Protein AF-0000000077854112 (afdb_homodimer)

Nearest PDB structures (foldseek):
  5zi6-assembly3_F  TM=9.148E-01  e=4.956E-05  Homo sapiens
  6m2d-assembly3_C  TM=8.433E-01  e=1.557E-05  Homo sapiens
  6m2d-assembly6_F  TM=8.521E-01  e=3.210E-05  Homo sapiens
  6m2d-assembly4_D  TM=8.883E-01  e=7.116E-05  Homo sapiens
  2k4d-assembly1_A  TM=5.981E-01  e=4.345E-04  Homo sapiens

Solvent-accessible surface area (backbone atoms only — not comparable to full-atom values): 11245 Å² total; per-residue (Å²): 135,79,74,79,66,79,72,75,71,62,78,44,44,76,72,68,58,48,84,42,77,66,78,61,74,76,60,80,74,60,86,59,68,86,81,56,59,62,54,50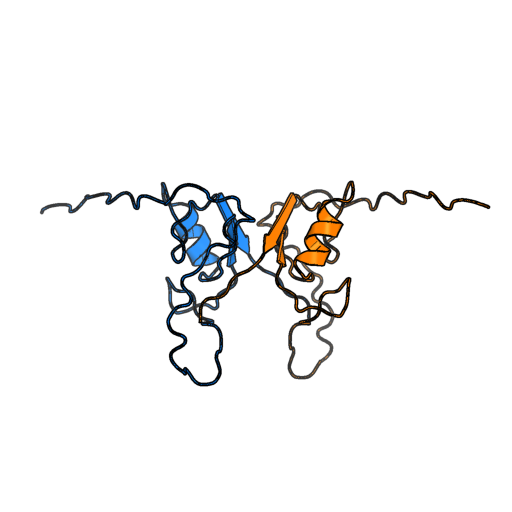,8,76,82,78,67,72,45,56,48,39,23,33,36,28,45,64,13,44,38,49,28,20,49,70,60,42,56,57,45,67,71,40,86,64,34,44,41,93,82,79,27,32,50,57,76,45,75,33,54,58,44,74,49,110,136,81,74,79,68,77,73,75,70,61,79,43,45,75,72,67,57,49,83,41,76,65,77,60,74,76,62,78,74,60,85,58,66,87,79,57,59,64,54,48,8,76,82,77,68,73,45,55,48,38,23,34,34,29,44,63,11,45,39,49,29,19,49,71,60,42,54,56,46,65,72,41,86,66,35,44,41,92,82,80,27,31,50,57,77,45,74,35,53,58,44,75,49,109

Structure (mmCIF, N/CA/C/O backbone):
data_AF-0000000077854112-model_v1
#
loop_
_entity.id
_entity.type
_entity.pdbx_description
1 polymer 'RING-type domain-containing protein'
#
loop_
_atom_site.group_PDB
_atom_site.id
_atom_site.type_symbol
_atom_site.label_atom_id
_atom_site.label_alt_id
_atom_site.label_comp_id
_atom_site.label_asym_id
_atom_site.label_entity_id
_atom_site.label_seq_id
_atom_site.pdbx_PDB_ins_code
_atom_site.Cartn_x
_atom_site.Cartn_y
_atom_site.Cartn_z
_atom_site.occupancy
_atom_site.B_iso_or_equiv
_atom_site.auth_seq_id
_atom_site.auth_comp_id
_atom_site.auth_asym_id
_atom_site.auth_atom_id
_atom_site.pdbx_PDB_model_num
ATOM 1 N N . MET A 1 1 ? 9.914 -39.781 -17.5 1 35.38 1 MET A N 1
ATOM 2 C CA . MET A 1 1 ? 9.703 -38.938 -16.344 1 35.38 1 MET A CA 1
ATOM 3 C C . MET A 1 1 ? 10.203 -37.5 -16.641 1 35.38 1 MET A C 1
ATOM 5 O O . MET A 1 1 ? 11.406 -37.25 -16.578 1 35.38 1 MET A O 1
ATOM 9 N N . THR A 1 2 ? 9.773 -36.875 -17.703 1 31.06 2 THR A N 1
ATOM 10 C CA . THR A 1 2 ? 10.094 -35.562 -18.234 1 31.06 2 THR A CA 1
ATOM 11 C C . THR A 1 2 ? 9.789 -34.469 -17.219 1 31.06 2 THR A C 1
ATOM 13 O O . THR A 1 2 ? 8.633 -34.281 -16.844 1 31.06 2 THR A O 1
ATOM 16 N N . THR A 1 3 ? 10.641 -34.219 -16.25 1 32.69 3 THR A N 1
ATOM 17 C CA . THR A 1 3 ? 10.562 -33.062 -15.367 1 32.69 3 THR A CA 1
ATOM 18 C C . THR A 1 3 ? 10.344 -31.766 -16.156 1 32.69 3 THR A C 1
ATOM 20 O O . THR A 1 3 ? 11.094 -31.484 -17.094 1 32.69 3 THR A O 1
ATOM 23 N N . TYR A 1 4 ? 9.195 -31.438 -16.5 1 38.06 4 TYR A N 1
ATOM 24 C CA . TYR A 1 4 ? 8.828 -30.094 -16.938 1 38.06 4 TYR A CA 1
ATOM 25 C C . TYR A 1 4 ? 9.531 -29.031 -16.094 1 38.06 4 TYR A C 1
ATOM 27 O O . TYR A 1 4 ? 9.07 -28.719 -14.984 1 38.06 4 TYR A O 1
ATOM 35 N N . LYS A 1 5 ? 10.797 -29.203 -15.828 1 40.91 5 LYS A N 1
ATOM 36 C CA . LYS A 1 5 ? 11.391 -28.094 -15.07 1 40.91 5 LYS A CA 1
ATOM 37 C C . LYS A 1 5 ? 11.227 -26.766 -15.812 1 40.91 5 LYS A C 1
ATOM 39 O O . LYS A 1 5 ? 11.969 -25.812 -15.562 1 40.91 5 LYS A O 1
ATOM 44 N N . LYS A 1 6 ? 10.508 -26.641 -17.016 1 39.53 6 LYS A N 1
ATOM 45 C CA . LYS A 1 6 ? 10.641 -25.359 -17.719 1 39.53 6 LYS A CA 1
ATOM 46 C C . LYS A 1 6 ? 10.312 -24.188 -16.797 1 39.53 6 LYS A C 1
ATOM 48 O O . LYS A 1 6 ? 9.195 -24.094 -16.266 1 39.53 6 LYS A O 1
ATOM 53 N N . SER A 1 7 ? 11.258 -23.594 -16.062 1 43.34 7 SER A N 1
ATOM 54 C CA . SER A 1 7 ? 11.234 -22.297 -15.406 1 43.34 7 SER A CA 1
ATOM 55 C C . SER A 1 7 ? 10.641 -21.234 -16.312 1 43.34 7 SER A C 1
ATOM 57 O O . SER A 1 7 ? 11.32 -20.734 -17.219 1 43.34 7 SER A O 1
ATOM 59 N N . ASP A 1 8 ? 9.602 -21.297 -17.031 1 45.09 8 ASP A N 1
ATOM 60 C CA . ASP A 1 8 ? 9.055 -20.141 -17.719 1 45.09 8 ASP A CA 1
ATOM 61 C C . ASP A 1 8 ? 9.219 -18.875 -16.859 1 45.09 8 ASP A C 1
ATOM 63 O O . ASP A 1 8 ? 8.633 -18.781 -15.781 1 45.09 8 ASP A O 1
ATOM 67 N N . SER A 1 9 ? 10.391 -18.312 -16.734 1 53.31 9 SER A N 1
ATOM 68 C CA . SER A 1 9 ? 10.703 -17.016 -16.156 1 53.31 9 SER A CA 1
ATOM 69 C C . SER A 1 9 ? 9.656 -15.977 -16.516 1 53.31 9 SER A C 1
ATOM 71 O O . SER A 1 9 ? 9.359 -15.766 -17.688 1 53.31 9 SER A O 1
ATOM 73 N N . ILE A 1 10 ? 8.547 -15.969 -15.828 1 60.66 10 ILE A N 1
ATOM 74 C CA . ILE A 1 10 ? 7.645 -14.844 -16.031 1 60.66 10 ILE A CA 1
ATOM 75 C C . ILE A 1 10 ? 8.453 -13.562 -16.25 1 60.66 10 ILE A C 1
ATOM 77 O O . ILE A 1 10 ? 9.344 -13.25 -15.461 1 60.66 10 ILE A O 1
ATOM 81 N N . SER A 1 11 ? 8.578 -13.117 -17.531 1 76.94 11 SER A N 1
ATOM 82 C CA . SER A 1 11 ? 9.242 -11.852 -17.828 1 76.94 11 SER A CA 1
ATOM 83 C C . SER A 1 11 ? 8.383 -10.664 -17.391 1 76.94 11 SER A C 1
ATOM 85 O O . SER A 1 11 ? 7.27 -10.484 -17.891 1 76.94 11 SER A O 1
ATOM 87 N N . CYS A 1 12 ? 8.758 -10.133 -16.281 1 80.94 12 CYS A N 1
ATOM 88 C CA . CYS A 1 12 ? 8.047 -8.953 -15.812 1 80.94 12 CYS A CA 1
ATOM 89 C C . CYS A 1 12 ? 8.383 -7.73 -16.672 1 80.94 12 CYS A C 1
ATOM 91 O O . CYS A 1 12 ? 9.461 -7.664 -17.266 1 80.94 12 CYS A O 1
ATOM 93 N N . ILE A 1 13 ? 7.219 -6.977 -17.016 1 78.94 13 ILE A N 1
ATOM 94 C CA . ILE A 1 13 ? 7.5 -5.688 -17.641 1 78.94 13 ILE A CA 1
ATOM 95 C C . ILE A 1 13 ? 8.289 -4.805 -16.672 1 78.94 13 ILE A C 1
ATOM 97 O O . ILE A 1 13 ? 8.055 -4.848 -15.461 1 78.94 13 ILE A O 1
ATOM 101 N N . ALA A 1 14 ? 9.352 -4.445 -17.156 1 67.94 14 ALA A N 1
ATOM 102 C CA . ALA A 1 14 ? 10.172 -3.566 -16.312 1 67.94 14 ALA A CA 1
ATOM 103 C C . ALA A 1 14 ? 9.367 -2.367 -15.828 1 67.94 14 ALA A C 1
ATOM 105 O O . ALA A 1 14 ? 8.336 -2.018 -16.422 1 67.94 14 ALA A O 1
ATOM 106 N N . GLY A 1 15 ? 9.727 -1.527 -14.867 1 55.09 15 GLY A N 1
ATOM 107 C CA . GLY A 1 15 ? 9.305 -0.685 -13.758 1 55.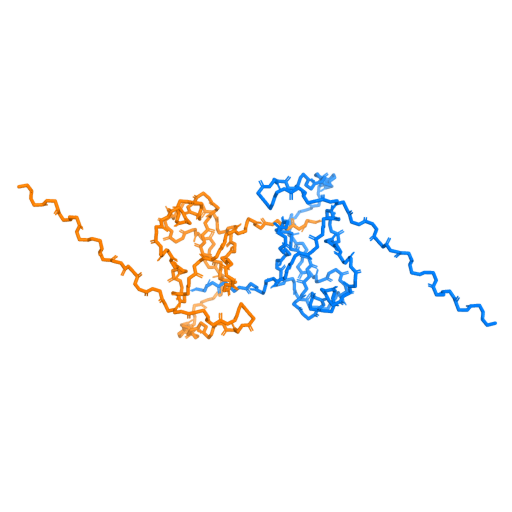09 15 GLY A CA 1
ATOM 108 C C . GLY A 1 15 ? 8.68 0.622 -14.211 1 55.09 15 GLY A C 1
ATOM 109 O O . GLY A 1 15 ? 9.367 1.497 -14.742 1 55.09 15 GLY A O 1
ATOM 110 N N . THR A 1 16 ? 7.492 0.597 -14.805 1 54.66 16 THR A N 1
ATOM 111 C CA . THR A 1 16 ? 7.066 1.992 -14.766 1 54.66 16 THR A CA 1
ATOM 112 C C . THR A 1 16 ? 7.121 2.533 -13.336 1 54.66 16 THR A C 1
ATOM 114 O O . THR A 1 16 ? 7.082 1.767 -12.375 1 54.66 16 THR A O 1
ATOM 117 N N . ALA A 1 17 ? 7.449 3.887 -13.102 1 55.41 17 ALA A N 1
ATOM 118 C CA . ALA A 1 17 ? 7.551 4.547 -11.797 1 55.41 17 ALA A CA 1
ATOM 119 C C . ALA A 1 17 ? 6.336 4.234 -10.93 1 55.41 17 ALA A C 1
ATOM 121 O O . ALA A 1 17 ? 5.23 4.039 -11.438 1 55.41 17 ALA A O 1
ATOM 122 N N . PRO A 1 18 ? 6.566 3.809 -9.719 1 54.41 18 PRO A N 1
ATOM 123 C CA . PRO A 1 18 ? 5.465 3.521 -8.797 1 54.41 18 PRO A CA 1
ATOM 124 C C . PRO A 1 18 ? 4.266 4.445 -9 1 54.41 18 PRO A C 1
ATOM 126 O O . PRO A 1 18 ? 3.127 4.051 -8.742 1 54.41 18 PRO A O 1
ATOM 129 N N . ASN A 1 19 ? 4.586 5.75 -9.297 1 52.09 19 ASN A N 1
ATOM 130 C CA . ASN A 1 19 ? 3.543 6.754 -9.492 1 52.09 19 ASN A CA 1
ATOM 131 C C . ASN A 1 19 ? 3.004 6.734 -10.922 1 52.09 19 ASN A C 1
ATOM 133 O O . ASN A 1 19 ? 2.41 7.711 -11.375 1 52.09 19 ASN A O 1
ATOM 137 N N . SER A 1 20 ? 3.502 5.859 -11.664 1 55.19 20 SER A N 1
ATOM 138 C CA . SER A 1 20 ? 2.865 5.84 -12.977 1 55.19 20 SER A CA 1
ATOM 139 C C . SER A 1 20 ? 1.57 5.035 -12.953 1 55.19 20 SER A C 1
ATOM 141 O O . SER A 1 20 ? 1.522 3.941 -12.383 1 55.19 20 SER A O 1
ATOM 143 N N . PRO A 1 21 ? 0.458 5.785 -13.086 1 50.19 21 PRO A N 1
ATOM 144 C CA . PRO A 1 21 ? -0.805 5.047 -13.156 1 50.19 21 PRO A CA 1
ATOM 145 C C . PRO A 1 21 ? -0.708 3.789 -14.016 1 50.19 21 PRO A C 1
ATOM 147 O O . PRO A 1 21 ? -0.149 3.83 -15.117 1 50.19 21 PRO A O 1
ATOM 150 N N . VAL A 1 22 ? -0.516 2.703 -13.398 1 56.12 22 VAL A N 1
ATOM 151 C CA . VAL A 1 22 ? -0.656 1.526 -14.25 1 56.12 22 VAL A CA 1
ATOM 152 C C . VAL A 1 22 ? -1.999 1.568 -14.969 1 56.12 22 VAL A C 1
ATOM 154 O O . VAL A 1 22 ? -3.047 1.728 -14.344 1 56.12 22 VAL A O 1
ATOM 157 N N . SER A 1 23 ? -1.951 2.014 -16.188 1 51.88 23 SER A N 1
ATOM 158 C CA . SER A 1 23 ? -3.16 1.878 -17 1 51.88 23 SER A CA 1
ATOM 159 C C . SER A 1 23 ? -3.773 0.489 -16.844 1 51.88 23 SER A C 1
ATOM 161 O O . SER A 1 23 ? -3.18 -0.506 -17.266 1 51.88 23 SER A O 1
ATOM 163 N N . MET A 1 24 ? -4.219 0.188 -15.734 1 51.59 24 MET A N 1
ATOM 164 C CA . MET A 1 24 ? -4.938 -1.081 -15.773 1 51.59 24 MET A CA 1
ATOM 165 C C . MET A 1 24 ? -5.961 -1.086 -16.906 1 51.59 24 MET A C 1
ATOM 167 O O . MET A 1 24 ? -6.641 -0.083 -17.141 1 51.59 24 MET A O 1
ATOM 171 N N . PRO A 1 25 ? -5.762 -1.882 -17.969 1 44.22 25 PRO A N 1
ATOM 172 C CA . PRO A 1 25 ? -6.859 -1.929 -18.938 1 44.22 25 PRO A CA 1
ATOM 173 C C . PRO A 1 25 ? -8.234 -1.85 -18.281 1 44.22 25 PRO A C 1
ATOM 175 O O . PRO A 1 25 ? -8.422 -2.355 -17.172 1 44.22 25 PRO A O 1
ATOM 178 N N . GLU A 1 26 ? -8.891 -0.662 -18.594 1 45.66 26 GLU A N 1
ATOM 179 C CA . GLU A 1 26 ? -10.289 -0.678 -18.188 1 45.66 26 GLU A CA 1
ATOM 180 C C . GLU A 1 26 ? -10.961 -1.991 -18.578 1 45.66 26 GLU A C 1
ATOM 182 O O . GLU A 1 26 ? -11 -2.346 -19.766 1 45.66 26 GLU A O 1
ATOM 187 N N . SER A 1 27 ? -10.68 -3.055 -17.984 1 43.72 27 SER A N 1
ATOM 188 C CA . SER A 1 27 ? -11.523 -4.176 -18.391 1 43.72 27 SER A CA 1
ATOM 189 C C . SER A 1 27 ? -12.906 -3.705 -18.828 1 43.72 27 SER A C 1
ATOM 191 O O . SER A 1 27 ? -13.438 -2.736 -18.266 1 43.72 27 SER A O 1
ATOM 193 N N . PRO A 1 28 ? -13.391 -4.129 -20.047 1 41.09 28 PRO A N 1
ATOM 194 C CA . PRO A 1 28 ? -14.781 -3.793 -20.344 1 41.09 28 PRO A CA 1
ATOM 195 C C . PRO A 1 28 ? -15.672 -3.818 -19.094 1 41.09 28 PRO A C 1
ATOM 197 O O . PRO A 1 28 ? -15.562 -4.727 -18.266 1 41.09 28 PRO A O 1
ATOM 200 N N . LEU A 1 29 ? -15.961 -2.697 -18.578 1 42.5 29 LEU A N 1
ATOM 201 C CA . LEU A 1 29 ? -17.016 -2.686 -17.562 1 42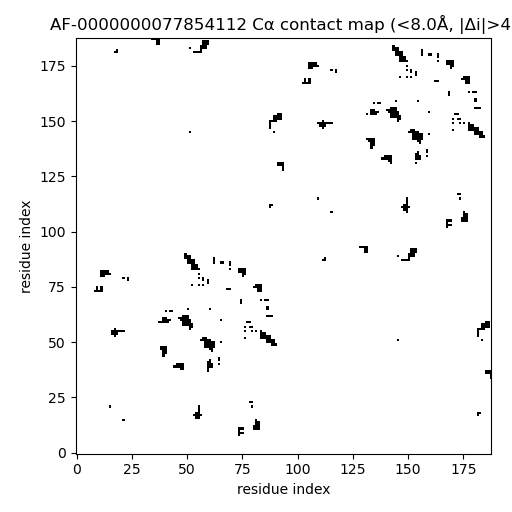.5 29 LEU A CA 1
ATOM 202 C C . LEU A 1 29 ? -18.172 -3.574 -17.969 1 42.5 29 LEU A C 1
ATOM 204 O O . LEU A 1 29 ? -18.922 -3.238 -18.891 1 42.5 29 LEU A O 1
ATOM 208 N N . SER A 1 30 ? -18.062 -4.82 -18.375 1 43.56 30 SER A N 1
ATOM 209 C CA . SER A 1 30 ? -19.391 -5.418 -18.406 1 43.56 30 SER A CA 1
ATOM 210 C C . SER A 1 30 ? -20.328 -4.754 -17.391 1 43.56 30 SER A C 1
ATOM 212 O O . SER A 1 30 ? -19.891 -4.34 -16.312 1 43.56 30 SER A O 1
ATOM 214 N N . PRO A 1 31 ? -21.547 -4.273 -17.828 1 41.78 31 PRO A N 1
ATOM 215 C CA . PRO A 1 31 ? -22.484 -3.781 -16.812 1 41.78 31 PRO A CA 1
ATOM 216 C C . PRO A 1 31 ? -22.438 -4.598 -15.523 1 41.78 31 PRO A C 1
ATOM 218 O O . PRO A 1 31 ? -23.078 -5.648 -15.43 1 41.78 31 PRO A O 1
ATOM 221 N N . SER A 1 32 ? -21.422 -5.285 -15.156 1 43.16 32 SER A N 1
ATOM 222 C CA . SER A 1 32 ? -21.656 -5.98 -13.891 1 43.16 32 SER A CA 1
ATOM 223 C C . SER A 1 32 ? -22.406 -5.102 -12.906 1 43.16 32 SER A C 1
ATOM 225 O O . SER A 1 32 ? -22.219 -3.883 -12.875 1 43.16 32 SER A O 1
ATOM 227 N N . ILE A 1 33 ? -23.562 -5.395 -12.508 1 43.94 33 ILE A N 1
ATOM 228 C CA . ILE A 1 33 ? -24.359 -4.797 -11.445 1 43.94 33 ILE A CA 1
ATOM 229 C C . ILE A 1 33 ? -23.469 -3.967 -10.523 1 43.94 33 ILE A C 1
ATOM 231 O O . ILE A 1 33 ? -22.266 -3.852 -10.758 1 43.94 33 ILE A O 1
ATOM 235 N N . SER A 1 34 ? -23.609 -4.062 -9.141 1 47.12 34 SER A N 1
ATOM 236 C CA . SER A 1 34 ? -22.969 -3.383 -8.031 1 47.12 34 SER A CA 1
ATOM 237 C C . SER A 1 34 ? -21.438 -3.471 -8.141 1 47.12 34 SER A C 1
ATOM 239 O O . SER A 1 34 ? -20.891 -4.566 -8.203 1 47.12 34 SER A O 1
ATOM 241 N N . GLY A 1 35 ? -20.703 -2.848 -9.055 1 52.78 35 GLY A N 1
ATOM 242 C CA . GLY A 1 35 ? -19.281 -2.711 -9.297 1 52.78 35 GLY A CA 1
ATOM 243 C C . GLY A 1 35 ? -18.422 -3.023 -8.078 1 52.78 35 GLY A C 1
ATOM 244 O O . GLY A 1 35 ? -17.797 -2.133 -7.52 1 52.78 35 GLY A O 1
ATOM 245 N N . SER A 1 36 ? -18.812 -3.953 -7.297 1 67.69 36 SER A N 1
ATOM 246 C CA . SER A 1 36 ? -18.094 -4.359 -6.098 1 67.69 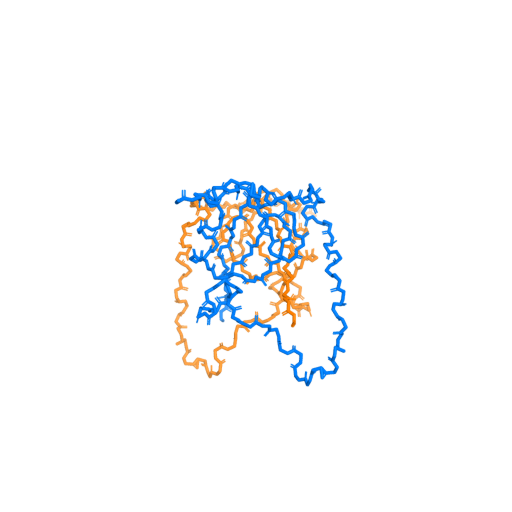36 SER A CA 1
ATOM 247 C C . SER A 1 36 ? -16.719 -4.922 -6.445 1 67.69 36 SER A C 1
ATOM 249 O O . SER A 1 36 ? -16.578 -5.703 -7.387 1 67.69 36 SER A O 1
ATOM 251 N N . TRP A 1 37 ? -15.68 -4.297 -6.039 1 79.62 37 TRP A N 1
ATOM 252 C CA . TRP A 1 37 ? -14.336 -4.848 -6.156 1 79.62 37 TRP A CA 1
ATOM 253 C C . TRP A 1 37 ? -14.305 -6.301 -5.695 1 79.62 37 TRP A C 1
ATOM 255 O O . TRP A 1 37 ? -15.141 -6.723 -4.891 1 79.62 37 TRP A O 1
ATOM 265 N N . ASN A 1 38 ? -13.477 -7.148 -6.508 1 85.81 38 ASN A N 1
ATOM 266 C CA . ASN A 1 38 ? -13.242 -8.508 -6.031 1 85.81 38 ASN A CA 1
ATOM 267 C C . ASN A 1 38 ? -12.523 -8.516 -4.688 1 85.81 38 ASN A C 1
ATOM 269 O O . ASN A 1 38 ? -11.398 -8.016 -4.578 1 85.81 38 ASN A O 1
ATOM 273 N N . ASP A 1 39 ? -13.188 -9.141 -3.785 1 91.75 39 ASP A N 1
ATOM 274 C CA . ASP A 1 39 ? -12.648 -9.078 -2.43 1 91.75 39 ASP A CA 1
ATOM 275 C C . ASP A 1 39 ? -11.836 -10.328 -2.102 1 91.75 39 ASP A C 1
ATOM 277 O O . ASP A 1 39 ? -11.266 -10.438 -1.013 1 91.75 39 ASP A O 1
ATOM 281 N N . GLU A 1 40 ? -11.719 -11.273 -3.111 1 96.31 40 GLU A N 1
ATOM 282 C CA . GLU A 1 40 ? -10.992 -12.508 -2.824 1 96.31 40 GLU A CA 1
ATOM 283 C C . GLU A 1 40 ? -9.594 -12.477 -3.436 1 96.31 40 GLU A C 1
ATOM 285 O O . GLU A 1 40 ? -9.406 -11.977 -4.543 1 96.31 40 GLU A O 1
ATOM 290 N N . CYS A 1 41 ? -8.68 -13.094 -2.676 1 97.25 41 CYS A N 1
ATOM 291 C CA . CYS A 1 41 ? -7.312 -13.273 -3.154 1 97.25 41 CYS A CA 1
ATOM 292 C C . CYS A 1 41 ? -7.293 -14.031 -4.477 1 97.25 41 CYS A C 1
ATOM 294 O O . CYS A 1 41 ? -7.91 -15.086 -4.598 1 97.25 41 CYS A O 1
ATOM 296 N N . THR A 1 42 ? -6.543 -13.625 -5.48 1 97.12 42 THR A N 1
ATOM 297 C CA . THR A 1 42 ? -6.547 -14.203 -6.82 1 97.12 42 THR A CA 1
ATOM 298 C C . THR A 1 42 ? -5.703 -15.477 -6.859 1 97.12 42 THR A C 1
ATOM 300 O O . THR A 1 42 ? -5.684 -16.188 -7.871 1 97.12 42 THR A O 1
ATOM 303 N N . ILE A 1 43 ? -5.008 -15.805 -5.801 1 97.56 43 ILE A N 1
ATOM 304 C CA . ILE A 1 43 ? -4.156 -16.984 -5.766 1 97.56 43 ILE A CA 1
ATOM 305 C C . ILE A 1 43 ? -4.867 -18.109 -5.012 1 97.56 43 ILE A C 1
ATOM 307 O O . ILE A 1 43 ? -5.051 -19.203 -5.543 1 97.56 43 ILE A O 1
ATOM 311 N N . CYS A 1 44 ? -5.309 -17.781 -3.77 1 97.88 44 CYS A N 1
ATOM 312 C CA . CYS A 1 44 ? -5.852 -18.859 -2.957 1 97.88 44 CYS A CA 1
ATOM 313 C C . CYS A 1 44 ? -7.371 -18.922 -3.084 1 97.88 44 CYS A C 1
ATOM 315 O O . CYS A 1 44 ? -7.98 -19.953 -2.779 1 97.88 44 CYS A O 1
ATOM 317 N N . TYR A 1 45 ? -8.07 -17.875 -3.418 1 97.06 45 TYR A N 1
ATOM 318 C CA . TYR A 1 45 ? -9.516 -17.734 -3.545 1 97.06 45 TYR A CA 1
ATOM 319 C C . TYR A 1 45 ? -10.219 -18.078 -2.238 1 97.06 45 TYR A C 1
ATOM 321 O O . TYR A 1 45 ? -11.383 -18.484 -2.242 1 97.06 45 TYR A O 1
ATOM 329 N N . GLU A 1 46 ? -9.492 -17.859 -1.219 1 98.19 46 GLU A N 1
ATOM 330 C CA . GLU A 1 46 ? -10 -18.203 0.106 1 98.19 46 GLU A CA 1
ATOM 331 C C . GLU A 1 46 ? -10.008 -16.984 1.026 1 98.19 46 GLU A C 1
ATOM 333 O O . GLU A 1 46 ? -10.984 -16.75 1.74 1 98.19 46 GLU A O 1
ATOM 338 N N . ASN A 1 47 ? -8.93 -16.281 1.011 1 98 47 ASN A N 1
ATOM 339 C CA . ASN A 1 47 ? -8.789 -15.133 1.891 1 98 47 ASN A CA 1
ATOM 340 C C . ASN A 1 47 ? -9.164 -13.836 1.181 1 98 47 ASN A C 1
ATOM 342 O O . ASN A 1 47 ? -9.133 -13.766 -0.049 1 98 47 ASN A O 1
ATOM 346 N N . MET A 1 48 ? -9.547 -12.75 1.985 1 96.19 48 MET A N 1
ATOM 347 C CA . MET A 1 48 ? -9.812 -11.414 1.458 1 96.19 48 MET A CA 1
ATOM 348 C C . MET A 1 48 ? -8.523 -10.734 1.013 1 96.19 48 MET A C 1
ATOM 350 O O . MET A 1 48 ? -7.465 -10.961 1.603 1 96.19 48 MET A O 1
ATOM 354 N N . VAL A 1 49 ? -8.633 -9.883 -0.015 1 97.88 49 VAL A N 1
ATOM 355 C CA . VAL A 1 49 ? -7.531 -9.039 -0.451 1 97.88 49 VAL A CA 1
ATOM 356 C C . VAL A 1 49 ? -7.16 -8.055 0.661 1 97.88 49 VAL A C 1
ATOM 358 O O . VAL A 1 49 ? -8.016 -7.316 1.151 1 97.88 49 VAL A O 1
ATOM 361 N N . ASP A 1 50 ? -5.785 -8.062 1.105 1 97.19 50 ASP A N 1
ATOM 362 C CA . ASP A 1 50 ? -5.344 -7.152 2.162 1 97.19 50 ASP A CA 1
ATOM 363 C C . ASP A 1 50 ? -3.891 -6.73 1.951 1 97.19 50 ASP A C 1
ATOM 365 O O . ASP A 1 50 ? -3.191 -6.398 2.91 1 97.19 50 ASP A O 1
ATOM 369 N N . THR A 1 51 ? -3.43 -6.812 0.725 1 97.19 51 THR A N 1
ATOM 370 C CA . THR A 1 51 ? -2.029 -6.562 0.409 1 97.19 51 THR A CA 1
ATOM 371 C C . THR A 1 51 ? -1.902 -5.668 -0.82 1 97.19 51 THR A C 1
ATOM 373 O O . THR A 1 51 ? -2.621 -5.848 -1.805 1 97.19 51 THR A O 1
ATOM 376 N N . VAL A 1 52 ? -1.007 -4.715 -0.719 1 97.69 52 VAL A N 1
ATOM 377 C CA . VAL A 1 52 ? -0.652 -3.873 -1.857 1 97.69 52 VAL A CA 1
ATOM 378 C C . VAL A 1 52 ? 0.717 -4.281 -2.396 1 97.69 52 VAL A C 1
ATOM 380 O O . VAL A 1 52 ? 1.644 -4.539 -1.625 1 97.69 52 VAL A O 1
ATOM 383 N N . ILE A 1 53 ? 0.822 -4.297 -3.689 1 96.62 53 ILE A N 1
ATOM 384 C CA . ILE A 1 53 ? 2.092 -4.613 -4.332 1 96.62 53 ILE A CA 1
ATOM 385 C C . ILE A 1 53 ? 2.889 -3.332 -4.566 1 96.62 53 ILE A C 1
ATOM 387 O O . ILE A 1 53 ? 2.398 -2.395 -5.199 1 96.62 53 ILE A O 1
ATOM 391 N N . TYR A 1 54 ? 4.062 -3.363 -3.994 1 95.69 54 TYR A N 1
ATOM 392 C CA . TYR A 1 54 ? 5 -2.275 -4.242 1 95.69 54 TYR A CA 1
ATOM 393 C C . TYR A 1 54 ? 5.84 -2.551 -5.48 1 95.69 54 TYR A C 1
ATOM 395 O O . TYR A 1 54 ? 6.469 -3.605 -5.594 1 95.69 54 TYR A O 1
ATOM 403 N N . SER A 1 55 ? 5.789 -1.685 -6.469 1 95.25 55 SER A N 1
ATOM 404 C CA . SER A 1 55 ? 5.383 -0.299 -6.254 1 95.25 55 SER A CA 1
ATOM 405 C C . SER A 1 55 ? 4.156 0.055 -7.094 1 95.25 55 SER A C 1
ATOM 407 O O . SER A 1 55 ? 3.715 1.205 -7.102 1 95.25 55 SER A O 1
ATOM 409 N N . CYS A 1 56 ? 3.574 -0.995 -7.691 1 94.25 56 CYS A N 1
ATOM 410 C CA . CYS A 1 56 ? 2.57 -0.645 -8.688 1 94.25 56 CYS A CA 1
ATOM 411 C C . CYS A 1 56 ? 1.25 -0.266 -8.023 1 94.25 56 CYS A C 1
ATOM 413 O O . CYS A 1 56 ? 0.399 0.372 -8.648 1 94.25 56 CYS A O 1
ATOM 415 N N . GLY A 1 57 ? 1.021 -0.694 -6.852 1 97.25 57 GLY A N 1
ATOM 416 C CA . GLY A 1 57 ? -0.15 -0.252 -6.109 1 97.25 57 GLY A CA 1
ATOM 417 C C . GLY A 1 57 ? -1.353 -1.157 -6.297 1 97.25 57 GLY A C 1
ATOM 418 O O . GLY A 1 57 ? -2.398 -0.946 -5.676 1 97.25 57 GLY A O 1
ATOM 419 N N . HIS A 1 58 ? -1.257 -2.238 -7.051 1 96.81 58 HIS A N 1
ATOM 420 C CA . HIS A 1 58 ? -2.402 -3.117 -7.258 1 96.81 58 HIS A CA 1
ATOM 421 C C . HIS A 1 58 ? -2.674 -3.965 -6.02 1 96.81 58 HIS A C 1
ATOM 423 O O . HIS A 1 58 ? -1.739 -4.426 -5.359 1 96.81 58 HIS A O 1
ATOM 429 N N . MET A 1 59 ? -3.992 -4.133 -5.836 1 96.94 59 MET A N 1
ATOM 430 C CA . MET A 1 59 ? -4.492 -4.969 -4.75 1 96.94 59 MET A CA 1
ATOM 431 C C . MET A 1 59 ? -5.266 -6.164 -5.297 1 96.94 59 MET A C 1
ATOM 433 O O . MET A 1 59 ? -6.332 -6 -5.895 1 96.94 59 MET A O 1
ATOM 437 N N . CYS A 1 60 ? -4.648 -7.426 -5.062 1 96.81 60 CYS A N 1
ATOM 438 C CA . CYS A 1 60 ? -5.305 -8.625 -5.566 1 96.81 60 CYS A CA 1
ATOM 439 C C . CYS A 1 60 ? -4.918 -9.844 -4.738 1 96.81 60 CYS A C 1
ATOM 441 O O . CYS A 1 60 ? -5.324 -10.969 -5.047 1 96.81 60 CYS A O 1
ATOM 443 N N . LEU A 1 61 ? -4.148 -9.641 -3.713 1 98.06 61 LEU A N 1
ATOM 444 C CA . LEU A 1 61 ? -3.596 -10.75 -2.945 1 98.06 61 LEU A CA 1
ATOM 445 C C . LEU A 1 61 ? -3.947 -10.617 -1.467 1 98.06 61 LEU A C 1
ATOM 447 O O . LEU A 1 61 ? -4.113 -9.5 -0.962 1 98.06 61 LEU A O 1
ATOM 451 N N . CYS A 1 62 ? -4.07 -11.82 -0.846 1 97.88 62 CYS A N 1
ATOM 452 C CA . CYS A 1 62 ? -3.918 -11.797 0.605 1 97.88 62 CYS A CA 1
ATOM 453 C C . CYS A 1 62 ? -2.447 -11.766 1 1 97.88 62 CYS A C 1
ATOM 455 O O . CYS A 1 62 ? -1.572 -12.023 0.17 1 97.88 62 CYS A O 1
ATOM 457 N N . TYR A 1 63 ? -2.248 -11.445 2.184 1 97.81 63 TYR A N 1
ATOM 458 C CA . TYR A 1 63 ? -0.865 -11.234 2.596 1 97.81 63 TYR A CA 1
ATOM 459 C C . TYR A 1 63 ? -0.084 -12.547 2.559 1 97.81 63 TYR A C 1
ATOM 461 O O . TYR A 1 63 ? 1.086 -12.562 2.168 1 97.81 63 TYR A O 1
ATOM 469 N N . THR A 1 64 ? -0.711 -13.617 2.971 1 98.25 64 THR A N 1
ATOM 470 C CA . THR A 1 64 ? -0.038 -14.914 2.988 1 98.25 64 THR A CA 1
ATOM 471 C C . THR A 1 64 ? 0.414 -15.305 1.586 1 98.25 64 THR A C 1
ATOM 473 O O . THR A 1 64 ? 1.573 -15.672 1.381 1 98.25 64 THR A O 1
ATOM 476 N N . CYS A 1 65 ? -0.428 -15.203 0.656 1 98.56 65 CYS A N 1
ATOM 477 C CA . CYS A 1 65 ? -0.061 -15.531 -0.717 1 98.56 65 CYS A CA 1
ATOM 478 C C . CYS A 1 65 ? 0.965 -14.547 -1.257 1 98.56 65 CYS A C 1
ATOM 480 O O . CYS A 1 65 ? 1.848 -14.922 -2.031 1 98.56 65 CYS A O 1
ATOM 482 N N . GLY A 1 66 ? 0.87 -13.242 -0.853 1 98.5 66 GLY A N 1
ATOM 483 C CA . GLY A 1 66 ? 1.854 -12.242 -1.233 1 98.5 66 GLY A CA 1
ATOM 484 C C . GLY A 1 66 ? 3.262 -12.586 -0.784 1 98.5 66 GLY A C 1
ATOM 485 O O . GLY A 1 66 ? 4.219 -12.438 -1.548 1 98.5 66 GLY A O 1
ATOM 486 N N . LEU A 1 67 ? 3.289 -13.008 0.443 1 98.56 67 LEU A N 1
ATOM 487 C CA . LEU A 1 67 ? 4.598 -13.391 0.965 1 98.56 67 LEU A CA 1
ATOM 488 C C . LEU A 1 67 ? 5.199 -14.531 0.152 1 98.56 67 LEU A C 1
ATOM 490 O O . LEU A 1 67 ? 6.395 -14.516 -0.156 1 98.56 67 LEU A O 1
ATOM 494 N N . LYS A 1 68 ? 4.387 -15.484 -0.212 1 98.31 68 LYS A N 1
ATOM 495 C CA . LYS A 1 68 ? 4.867 -16.594 -1.027 1 98.31 68 LYS A CA 1
ATOM 496 C C . LYS A 1 68 ? 5.328 -16.109 -2.398 1 98.31 68 LYS A C 1
ATOM 498 O O . LYS A 1 68 ? 6.387 -16.516 -2.883 1 98.31 68 LYS A O 1
ATOM 503 N N . LEU A 1 69 ? 4.559 -15.305 -2.994 1 98.12 69 LEU A N 1
ATOM 504 C CA . LEU A 1 69 ? 4.871 -14.773 -4.316 1 98.12 69 LEU A CA 1
ATOM 505 C C . LEU A 1 69 ? 6.176 -13.984 -4.289 1 98.12 69 LEU A C 1
ATOM 507 O O . LEU A 1 69 ? 7.016 -14.133 -5.18 1 98.12 69 LEU A O 1
ATOM 511 N N . LYS A 1 70 ? 6.285 -13.188 -3.324 1 97.12 70 LYS A N 1
ATOM 512 C CA . LYS A 1 70 ? 7.461 -12.328 -3.209 1 97.12 70 LYS A CA 1
ATOM 513 C C . LYS A 1 70 ? 8.734 -13.156 -3.107 1 97.12 70 LYS A C 1
ATOM 515 O O . LYS A 1 70 ? 9.812 -12.703 -3.516 1 97.12 70 LYS A O 1
ATOM 520 N N . LYS A 1 71 ? 8.648 -14.328 -2.547 1 97.12 71 LYS A N 1
ATOM 521 C CA . LYS A 1 71 ? 9.805 -15.203 -2.385 1 97.12 71 LYS A CA 1
ATOM 522 C C . LYS A 1 71 ? 10.258 -15.781 -3.725 1 97.12 71 LYS A C 1
ATOM 524 O O . LYS A 1 71 ? 11.375 -16.281 -3.85 1 97.12 71 LYS A O 1
ATOM 529 N N . MET A 1 72 ? 9.461 -15.75 -4.758 1 95.06 72 MET A N 1
ATOM 530 C CA . MET A 1 72 ? 9.781 -16.281 -6.074 1 95.06 72 MET A CA 1
ATOM 531 C C . MET A 1 72 ? 10.68 -15.32 -6.848 1 95.06 72 MET A C 1
ATOM 533 O O . MET A 1 72 ? 10.492 -14.109 -6.777 1 95.06 72 MET A O 1
ATOM 537 N N . ALA A 1 73 ? 11.68 -15.938 -7.535 1 92.38 73 ALA A N 1
ATOM 538 C CA . ALA A 1 73 ? 12.555 -15.133 -8.375 1 92.38 73 A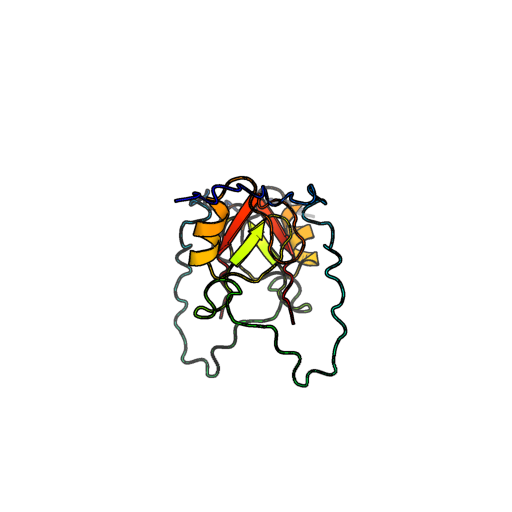LA A CA 1
ATOM 539 C C . ALA A 1 73 ? 11.766 -14.477 -9.516 1 92.38 73 ALA A C 1
ATOM 541 O O . ALA A 1 73 ? 10.898 -15.102 -10.117 1 92.38 73 ALA A O 1
ATOM 542 N N . ASN A 1 74 ? 11.883 -13.133 -9.734 1 91.75 74 ASN A N 1
ATOM 543 C CA . ASN A 1 74 ? 11.328 -12.359 -10.844 1 91.75 74 ASN A CA 1
ATOM 544 C C . ASN A 1 74 ? 9.805 -12.328 -10.797 1 91.75 74 ASN A C 1
ATOM 546 O O . ASN A 1 74 ? 9.148 -12.414 -11.828 1 91.75 74 ASN A O 1
ATOM 550 N N . ALA A 1 75 ? 9.336 -12.383 -9.562 1 96.06 75 ALA A N 1
ATOM 551 C CA . ALA A 1 75 ? 7.883 -12.312 -9.422 1 96.06 75 ALA A CA 1
ATOM 552 C C . ALA A 1 75 ? 7.355 -10.961 -9.898 1 96.06 75 ALA A C 1
ATOM 554 O O . ALA A 1 75 ? 8.039 -9.945 -9.789 1 96.06 75 ALA A O 1
ATOM 555 N N . CYS A 1 76 ? 6.133 -11.008 -10.438 1 95.38 76 CYS A N 1
ATOM 556 C CA . CYS A 1 76 ? 5.516 -9.781 -10.914 1 95.38 76 CYS A CA 1
ATOM 557 C C . CYS A 1 76 ? 4.059 -9.688 -10.477 1 95.38 76 CYS A C 1
ATOM 559 O O . CYS A 1 76 ? 3.451 -10.703 -10.117 1 95.38 76 CYS A O 1
ATOM 561 N N . CYS A 1 77 ? 3.58 -8.484 -10.43 1 96.25 77 CYS A N 1
ATOM 562 C CA . CYS A 1 77 ? 2.174 -8.234 -10.141 1 96.25 77 CYS A CA 1
ATOM 563 C C . CYS A 1 77 ? 1.273 -9.031 -11.078 1 96.25 77 CYS A C 1
ATOM 565 O O . CYS A 1 77 ? 1.434 -8.977 -12.297 1 96.25 77 CYS A O 1
ATOM 567 N N . PRO A 1 78 ? 0.255 -9.773 -10.594 1 95.5 78 PRO A N 1
ATOM 568 C CA . PRO A 1 78 ? -0.642 -10.547 -11.461 1 95.5 78 PRO A CA 1
ATOM 569 C C . PRO A 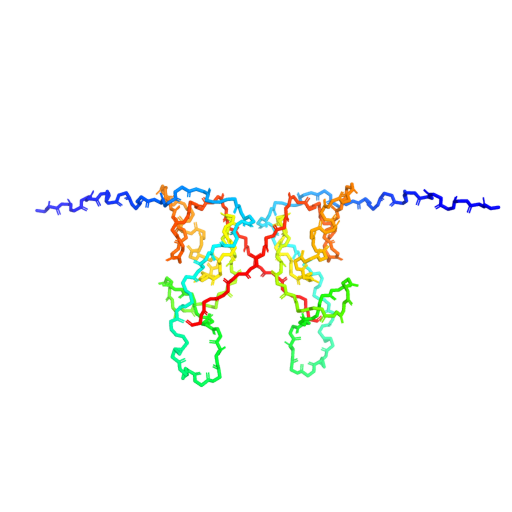1 78 ? -1.474 -9.656 -12.383 1 95.5 78 PRO A C 1
ATOM 571 O O . PRO A 1 78 ? -1.979 -10.125 -13.406 1 95.5 78 PRO A O 1
ATOM 574 N N . ILE A 1 79 ? -1.55 -8.43 -12.055 1 94 79 ILE A N 1
ATOM 575 C CA . ILE A 1 79 ? -2.455 -7.555 -12.789 1 94 79 ILE A CA 1
ATOM 576 C C . ILE A 1 79 ? -1.685 -6.812 -13.883 1 94 79 ILE A C 1
ATOM 578 O O . ILE A 1 79 ? -2.018 -6.91 -15.062 1 94 79 ILE A O 1
ATOM 582 N N . CYS A 1 80 ? -0.6 -6.145 -13.586 1 92.56 80 CYS A N 1
ATOM 583 C CA . CYS A 1 80 ? 0.048 -5.25 -14.539 1 92.56 80 CYS A CA 1
ATOM 584 C C . CYS A 1 80 ? 1.389 -5.816 -14.992 1 92.56 80 CYS A C 1
ATOM 586 O O . CYS A 1 80 ? 2.041 -5.25 -15.867 1 92.56 80 CYS A O 1
ATOM 588 N N . ARG A 1 81 ? 1.927 -6.766 -14.312 1 94.19 81 ARG A N 1
ATOM 589 C CA . ARG A 1 81 ? 3.119 -7.527 -14.672 1 94.19 81 ARG A CA 1
ATOM 590 C C . ARG A 1 81 ? 4.387 -6.734 -14.375 1 94.19 81 ARG A C 1
ATOM 592 O O . ARG A 1 81 ? 5.453 -7.031 -14.914 1 94.19 81 ARG A O 1
ATOM 599 N N . ARG A 1 82 ? 4.305 -5.699 -13.617 1 93.75 82 ARG A N 1
ATOM 600 C CA . ARG A 1 82 ? 5.516 -5.035 -13.148 1 93.75 82 ARG A CA 1
ATOM 601 C C . ARG A 1 82 ? 6.195 -5.836 -12.047 1 93.75 82 ARG A C 1
ATOM 603 O O . ARG A 1 82 ? 5.527 -6.539 -11.281 1 93.75 82 ARG A O 1
ATOM 610 N N . ALA A 1 83 ? 7.52 -5.57 -12 1 93.81 83 ALA A N 1
ATOM 611 C CA . ALA A 1 83 ? 8.297 -6.277 -10.984 1 93.81 83 ALA A CA 1
ATOM 612 C C . ALA A 1 83 ? 7.82 -5.914 -9.578 1 93.81 83 ALA A C 1
ATOM 614 O O . ALA A 1 83 ? 7.555 -4.746 -9.289 1 93.81 83 ALA A O 1
ATOM 615 N N . ILE A 1 84 ? 7.723 -6.98 -8.695 1 96.25 84 ILE A N 1
ATOM 616 C CA . ILE A 1 84 ? 7.379 -6.777 -7.293 1 96.25 84 ILE A CA 1
ATOM 617 C C . ILE A 1 84 ? 8.625 -6.363 -6.512 1 96.25 84 ILE A C 1
ATOM 619 O O . ILE A 1 84 ? 9.57 -7.148 -6.375 1 96.25 84 ILE A O 1
ATOM 623 N N . LYS A 1 85 ? 8.555 -5.125 -5.98 1 95.94 85 LYS A N 1
ATOM 624 C CA . LYS A 1 85 ? 9.656 -4.652 -5.148 1 95.94 85 LYS A CA 1
ATOM 625 C C . LYS A 1 85 ? 9.438 -5.016 -3.682 1 95.94 85 LYS A C 1
ATOM 627 O O . LYS A 1 85 ? 10.398 -5.23 -2.939 1 95.94 85 LYS A O 1
ATOM 632 N N . ASP A 1 86 ? 8.18 -5.043 -3.271 1 96.5 86 ASP A N 1
ATOM 633 C CA . ASP A 1 86 ? 7.742 -5.387 -1.923 1 96.5 86 ASP A CA 1
ATOM 634 C C . ASP A 1 86 ? 6.234 -5.621 -1.878 1 96.5 86 ASP A C 1
ATOM 636 O O . ASP A 1 86 ? 5.531 -5.383 -2.863 1 96.5 86 ASP A O 1
ATOM 640 N N . ILE A 1 87 ? 5.828 -6.18 -0.789 1 98.31 87 ILE A N 1
ATOM 641 C CA . ILE A 1 87 ? 4.395 -6.258 -0.527 1 98.31 87 ILE A CA 1
ATOM 642 C C . ILE A 1 87 ? 4.082 -5.621 0.823 1 98.31 87 ILE A C 1
ATOM 644 O O . ILE A 1 87 ? 4.879 -5.711 1.76 1 98.31 87 ILE A O 1
ATOM 648 N N . ILE A 1 88 ? 2.928 -4.961 0.868 1 97.75 88 ILE A N 1
ATOM 649 C CA . ILE A 1 88 ? 2.561 -4.227 2.076 1 97.75 88 ILE A CA 1
ATOM 650 C C . ILE A 1 88 ? 1.192 -4.695 2.566 1 97.75 88 ILE A C 1
ATOM 652 O O . ILE A 1 88 ? 0.194 -4.574 1.852 1 97.75 88 ILE A O 1
ATOM 656 N N . LYS A 1 89 ? 1.146 -5.234 3.773 1 98.25 89 LYS A N 1
ATOM 657 C CA . LYS A 1 89 ? -0.16 -5.504 4.371 1 98.25 89 LYS A CA 1
ATOM 658 C C . LYS A 1 89 ? -0.891 -4.207 4.703 1 98.25 89 LYS A C 1
ATOM 660 O O . LYS A 1 89 ? -0.29 -3.264 5.227 1 98.25 89 LYS A O 1
ATOM 665 N N . THR A 1 90 ? -2.184 -4.211 4.453 1 96.75 90 THR A N 1
ATOM 666 C CA . THR A 1 90 ? -2.93 -2.975 4.645 1 96.75 90 THR A CA 1
ATOM 667 C C . THR A 1 90 ? -3.744 -3.027 5.938 1 96.75 90 THR A C 1
ATOM 669 O O . THR A 1 90 ? -4.289 -4.074 6.289 1 96.75 90 THR A O 1
ATOM 672 N N . TYR A 1 91 ? -3.811 -1.808 6.586 1 92.69 91 TYR A N 1
ATOM 673 C CA . TYR A 1 91 ? -4.598 -1.622 7.797 1 92.69 91 TYR A CA 1
ATOM 674 C C . TYR A 1 91 ? -5.484 -0.388 7.691 1 92.69 91 TYR A C 1
ATOM 676 O O . TYR A 1 91 ? -4.988 0.728 7.52 1 92.69 91 TYR A O 1
ATOM 684 N N . ARG A 1 92 ? -6.883 -0.595 7.875 1 90.5 92 ARG A N 1
ATOM 685 C CA . ARG A 1 92 ? -7.828 0.515 7.859 1 90.5 92 ARG A CA 1
ATOM 686 C C . ARG A 1 92 ? -8.297 0.854 9.266 1 90.5 92 ARG A C 1
ATOM 688 O O . ARG A 1 92 ? -8.359 -0.021 10.133 1 90.5 92 ARG A O 1
ATOM 695 N N . SER A 1 93 ? -8.477 2.166 9.414 1 81.12 93 SER A N 1
ATOM 696 C CA . SER A 1 93 ? -9.008 2.568 10.711 1 81.12 93 SER A CA 1
ATOM 697 C C . SER A 1 93 ? -10.531 2.494 10.734 1 81.12 93 SER A C 1
ATOM 699 O O . SER A 1 93 ? -11.18 2.656 9.695 1 81.12 93 SER A O 1
ATOM 701 N N . THR A 1 94 ? -11.133 2.131 11.852 1 74.5 94 THR A N 1
ATOM 702 C CA . THR A 1 94 ? -12.57 2.158 12.055 1 74.5 94 THR A CA 1
ATOM 703 C C . THR A 1 94 ? -12.992 3.447 12.75 1 74.5 94 THR A C 1
ATOM 705 O O . THR A 1 94 ? -12.227 4.023 13.523 1 74.5 94 THR A O 1
ATOM 708 N N . MET B 1 1 ? 4.512 40.594 15.484 1 34.56 1 MET B N 1
ATOM 709 C CA . MET B 1 1 ? 4.32 39.625 14.398 1 34.56 1 MET B CA 1
ATOM 710 C C . MET B 1 1 ? 5.133 38.375 14.633 1 34.56 1 MET B C 1
ATOM 712 O O . MET B 1 1 ? 6.344 38.344 14.406 1 34.56 1 MET B O 1
ATOM 716 N N . THR B 1 2 ? 4.992 37.719 15.766 1 30.56 2 THR B N 1
ATOM 717 C CA . THR B 1 2 ? 5.641 36.5 16.25 1 30.56 2 THR B CA 1
ATOM 718 C C . THR B 1 2 ? 5.375 35.344 15.289 1 30.56 2 THR B C 1
ATOM 720 O O . THR B 1 2 ? 4.23 34.906 15.117 1 30.56 2 THR B O 1
ATOM 723 N N . THR B 1 3 ? 6.102 35.219 14.211 1 32.34 3 THR B N 1
ATOM 724 C CA . THR B 1 3 ? 6.098 34.031 13.375 1 32.34 3 THR B CA 1
ATOM 725 C C . THR B 1 3 ? 6.246 32.781 14.219 1 32.34 3 THR B C 1
ATOM 727 O O . THR B 1 3 ? 7.164 32.656 15.039 1 32.34 3 THR B O 1
ATOM 730 N N . TYR B 1 4 ? 5.254 32.25 14.766 1 37.84 4 TYR B N 1
ATOM 731 C CA . TYR B 1 4 ? 5.234 30.875 15.266 1 37.84 4 TYR B CA 1
ATOM 732 C C . TYR B 1 4 ? 5.98 29.938 14.328 1 37.84 4 TYR B C 1
ATOM 734 O O . TYR B 1 4 ? 5.434 29.5 13.312 1 37.84 4 TYR B O 1
ATOM 742 N N . LYS B 1 5 ? 7.156 30.312 13.914 1 41.38 5 LYS B N 1
ATOM 743 C CA . LYS B 1 5 ? 7.852 29.297 13.125 1 41.38 5 LYS B CA 1
ATOM 744 C C . LYS B 1 5 ? 8.016 28.016 13.922 1 41.38 5 LYS B C 1
ATOM 746 O O . LYS B 1 5 ? 9.055 27.359 13.836 1 41.38 5 LYS B O 1
ATOM 751 N N . LYS B 1 6 ? 7.441 27.781 15.18 1 39.12 6 LYS B N 1
ATOM 752 C CA . LYS B 1 6 ? 7.855 26.578 15.906 1 39.12 6 LYS B CA 1
ATOM 753 C C . LYS B 1 6 ? 7.742 25.344 15.023 1 39.12 6 LYS B C 1
ATOM 755 O O . LYS B 1 6 ? 6.652 25 14.562 1 39.12 6 LYS B O 1
ATOM 760 N N . SER B 1 7 ? 8.773 24.953 14.312 1 43.47 7 SER B N 1
ATOM 761 C CA . SER B 1 7 ? 9.008 23.641 13.703 1 43.47 7 SER B CA 1
ATOM 762 C C . SER B 1 7 ? 8.688 22.516 14.672 1 43.47 7 SER B C 1
ATOM 764 O O . SER B 1 7 ? 9.508 22.172 15.523 1 43.47 7 SER B O 1
ATOM 766 N N . ASP B 1 8 ? 7.734 22.438 15.484 1 45 8 ASP B N 1
ATOM 767 C CA . ASP B 1 8 ? 7.477 21.203 16.234 1 45 8 ASP B CA 1
ATOM 768 C C . ASP B 1 8 ? 7.762 19.969 15.375 1 45 8 ASP B C 1
ATOM 770 O O . ASP B 1 8 ? 7.086 19.734 14.367 1 45 8 ASP B O 1
ATOM 774 N N . SER B 1 9 ? 9 19.641 15.117 1 53 9 SER B N 1
ATOM 775 C CA . SER B 1 9 ? 9.484 18.406 14.492 1 53 9 SER B CA 1
ATOM 776 C C . SER B 1 9 ? 8.695 17.203 14.977 1 53 9 SER B C 1
ATOM 778 O O . SER B 1 9 ? 8.594 16.953 16.188 1 53 9 SER B O 1
ATOM 780 N N . ILE B 1 10 ? 7.527 17 14.453 1 60.56 10 ILE B N 1
ATOM 781 C CA . ILE B 1 10 ? 6.871 15.734 14.758 1 60.56 10 ILE B CA 1
ATOM 782 C C . ILE B 1 10 ? 7.914 14.617 14.836 1 60.56 10 ILE B C 1
ATOM 784 O O . ILE B 1 10 ? 8.727 14.453 13.922 1 60.56 10 ILE B O 1
ATOM 788 N N . SER B 1 11 ? 8.297 14.219 16.094 1 76.88 11 SER B N 1
ATOM 789 C CA . SER B 1 11 ? 9.211 13.094 16.266 1 76.88 11 SER B CA 1
ATOM 790 C C . SER B 1 11 ? 8.531 11.773 15.945 1 76.88 11 SER B C 1
ATOM 792 O O . SER B 1 11 ? 7.559 11.383 16.594 1 76.88 11 SER B O 1
ATOM 794 N N . CYS B 1 12 ? 8.836 11.305 14.797 1 80.94 12 CYS B N 1
ATOM 795 C CA . CYS B 1 12 ? 8.297 10 14.406 1 80.94 12 CYS B CA 1
ATOM 796 C C . CYS B 1 12 ? 8.977 8.883 15.188 1 80.94 12 CYS B C 1
ATOM 798 O O . CYS B 1 12 ? 10.117 9.031 15.633 1 80.94 12 CYS B O 1
ATOM 800 N N . ILE B 1 13 ? 8.023 7.918 15.688 1 78.56 13 ILE B N 1
ATOM 801 C CA . ILE B 1 13 ? 8.633 6.719 16.25 1 78.56 13 ILE B CA 1
ATOM 802 C C . ILE B 1 13 ? 9.43 5.988 15.18 1 78.56 13 ILE B C 1
ATOM 804 O O . ILE B 1 13 ? 9.047 5.977 14.008 1 78.56 13 ILE B O 1
ATOM 808 N N . ALA B 1 14 ? 10.609 5.816 15.484 1 68 14 ALA B N 1
ATOM 809 C CA . ALA B 1 14 ? 11.453 5.094 14.531 1 68 14 ALA B CA 1
ATOM 810 C C . ALA B 1 14 ? 10.812 3.771 14.125 1 68 14 ALA B C 1
ATOM 812 O O . ALA B 1 14 ? 9.961 3.244 14.836 1 68 14 ALA B O 1
ATOM 813 N N . GLY B 1 15 ? 11.219 3.021 13.133 1 54.72 15 GLY B N 1
ATOM 814 C CA . GLY B 1 15 ? 10.781 2.119 12.078 1 54.72 15 GLY B CA 1
ATOM 815 C C . GLY B 1 15 ? 10.5 0.715 12.57 1 54.72 15 GLY B C 1
ATOM 816 O O . GLY B 1 15 ? 11.414 0.004 13 1 54.72 15 GLY B O 1
ATOM 817 N N . THR B 1 16 ? 9.422 0.487 13.305 1 54.44 16 THR B N 1
ATOM 818 C CA . THR B 1 16 ? 9.273 -0.965 13.281 1 54.44 16 THR B CA 1
ATOM 819 C C . THR B 1 16 ? 9.25 -1.486 11.852 1 54.44 16 THR B C 1
ATOM 821 O O . THR B 1 16 ? 8.945 -0.741 10.922 1 54.44 16 THR B O 1
ATOM 824 N N . ALA B 1 17 ? 9.789 -2.748 11.555 1 55 17 ALA B N 1
ATOM 825 C CA . ALA B 1 17 ? 9.844 -3.379 10.234 1 55 17 ALA B CA 1
ATOM 826 C C . ALA B 1 17 ? 8.492 -3.303 9.539 1 55 17 ALA B C 1
ATOM 828 O O . ALA B 1 17 ? 7.449 -3.322 10.188 1 55 17 ALA B O 1
ATOM 829 N N . PRO B 1 18 ? 8.492 -2.828 8.32 1 54.16 18 PRO B N 1
ATOM 830 C CA . PRO B 1 18 ? 7.25 -2.742 7.551 1 54.16 18 PRO B CA 1
ATOM 831 C C . PRO B 1 18 ? 6.27 -3.867 7.883 1 54.16 18 PRO B C 1
ATOM 833 O O . PRO B 1 18 ? 5.055 -3.676 7.801 1 54.16 18 PRO B O 1
ATOM 836 N N . ASN B 1 19 ? 6.852 -5.09 8.094 1 52.66 19 ASN B N 1
ATOM 837 C CA . ASN B 1 19 ? 6.035 -6.266 8.383 1 52.66 19 ASN B CA 1
ATOM 838 C C . ASN B 1 19 ? 5.703 -6.359 9.867 1 52.66 19 ASN B C 1
ATOM 840 O O . ASN B 1 19 ? 5.387 -7.441 10.375 1 52.66 19 ASN B O 1
ATOM 844 N N . SER B 1 20 ? 6.125 -5.406 10.586 1 55.12 20 SER B N 1
ATOM 845 C CA . SER B 1 20 ? 5.676 -5.516 11.969 1 55.12 20 SER B CA 1
ATOM 846 C C . SER B 1 20 ? 4.27 -4.957 12.141 1 55.12 20 SER B C 1
ATOM 848 O O . SER B 1 20 ? 3.955 -3.879 11.633 1 55.12 20 SER B O 1
ATOM 850 N N . PRO B 1 21 ? 3.33 -5.879 12.383 1 49.53 21 PRO B N 1
ATOM 851 C CA . PRO B 1 21 ? 1.979 -5.375 12.641 1 49.53 21 PRO B CA 1
ATOM 852 C C . PRO B 1 21 ? 1.97 -4.141 13.539 1 49.53 21 PRO B C 1
ATOM 854 O O . PRO B 1 21 ? 2.666 -4.109 14.555 1 49.53 21 PRO B O 1
ATOM 857 N N . VAL B 1 22 ? 1.91 -3.029 12.969 1 55.53 22 VAL B N 1
ATOM 858 C CA . VAL B 1 22 ? 1.68 -1.923 13.891 1 55.53 22 VAL B CA 1
ATOM 859 C C . VAL B 1 22 ? 0.464 -2.223 14.766 1 55.53 22 VAL B C 1
ATOM 861 O O . VAL B 1 22 ? -0.604 -2.568 14.258 1 55.53 22 VAL B O 1
ATOM 864 N N . SER B 1 23 ? 0.758 -2.676 15.961 1 51.16 23 SER B N 1
ATOM 865 C CA . SER B 1 23 ? -0.343 -2.787 16.906 1 51.16 23 SER B CA 1
ATOM 866 C C . SER B 1 23 ? -1.242 -1.557 16.859 1 51.16 23 SER B C 1
ATOM 868 O O . SER B 1 23 ? -0.819 -0.457 17.219 1 51.16 23 SER B O 1
ATOM 870 N N . MET B 1 24 ? -1.858 -1.352 15.82 1 51.09 24 MET B N 1
ATOM 871 C CA . MET B 1 24 ? -2.811 -0.258 15.984 1 51.09 24 MET B CA 1
ATOM 872 C C . MET B 1 24 ? -3.67 -0.47 17.234 1 51.09 24 MET B C 1
ATOM 874 O O . MET B 1 24 ? -4.094 -1.592 17.516 1 51.09 24 MET B O 1
ATOM 878 N N . PRO B 1 25 ? -3.514 0.329 18.281 1 43.78 25 PRO B N 1
ATOM 879 C CA . PRO B 1 25 ? -4.469 0.146 19.375 1 43.78 25 PRO B CA 1
ATOM 880 C C . PRO B 1 25 ? -5.871 -0.215 18.891 1 43.78 25 PRO B C 1
ATOM 882 O O . PRO B 1 25 ? -6.289 0.243 17.812 1 43.78 25 PRO B O 1
ATOM 885 N N . GLU B 1 26 ? -6.199 -1.52 19.234 1 45.41 26 GLU B N 1
ATOM 886 C CA . GLU B 1 26 ? -7.617 -1.791 19 1 45.41 26 GLU B CA 1
ATOM 887 C C . GLU B 1 26 ? -8.484 -0.64 19.516 1 45.41 26 GLU B C 1
ATOM 889 O O . GLU B 1 26 ? -8.438 -0.288 20.688 1 45.41 26 GLU B O 1
ATOM 894 N N . SER B 1 27 ? -8.523 0.437 18.891 1 43.97 27 SER B N 1
ATOM 895 C CA . SER B 1 27 ? -9.5 1.374 19.422 1 43.97 27 SER B CA 1
ATOM 896 C C . SER B 1 27 ? -10.688 0.641 20.047 1 43.97 27 SER B C 1
ATOM 898 O O . SER B 1 27 ? -11.094 -0.415 19.562 1 43.97 27 SER B O 1
ATOM 900 N N . PRO B 1 28 ? -11.062 0.95 21.312 1 41.06 28 PRO B N 1
ATOM 901 C CA . PRO B 1 28 ? -12.305 0.345 21.812 1 41.06 28 PRO B CA 1
ATOM 902 C C . PRO B 1 28 ? -13.352 0.162 20.719 1 41.06 28 PRO B C 1
ATOM 904 O O . PRO B 1 28 ? -13.523 1.042 19.875 1 41.06 28 PRO B O 1
ATOM 907 N N . LEU B 1 29 ? -13.508 -1.034 20.281 1 42.47 29 LEU B N 1
ATOM 908 C CA . LEU B 1 29 ? -14.68 -1.278 19.438 1 42.47 29 LEU B CA 1
ATOM 909 C C . LEU B 1 29 ? -15.906 -0.573 20 1 42.47 29 LEU B C 1
ATOM 911 O O . LEU B 1 29 ? -16.453 -0.992 21.031 1 42.47 29 LEU B O 1
ATOM 915 N N . SER B 1 30 ? -15.953 0.663 20.391 1 43.34 30 SER B N 1
ATOM 916 C CA . SER B 1 30 ? -17.344 1.027 20.609 1 43.34 30 SER B CA 1
ATOM 917 C C . SER B 1 30 ? -18.281 0.214 19.719 1 43.34 30 SER B C 1
ATOM 919 O O . SER B 1 30 ? -17.922 -0.118 18.578 1 43.34 30 SER B O 1
ATOM 921 N N . PRO B 1 31 ? -19.312 -0.498 20.281 1 41.47 31 PRO B N 1
ATOM 922 C CA . PRO B 1 31 ? -20.281 -1.135 19.391 1 41.47 31 PRO B CA 1
ATOM 923 C C . PRO B 1 31 ? -20.562 -0.323 18.141 1 41.47 31 PRO B C 1
ATOM 925 O O . PRO B 1 31 ? -21.375 0.604 18.156 1 41.47 31 PRO B O 1
ATOM 928 N N . SER B 1 32 ? -19.719 0.5 17.641 1 42.94 32 SER B N 1
ATOM 929 C CA . SER B 1 32 ? -20.234 1.154 16.438 1 42.94 32 SER B CA 1
ATOM 930 C C . SER B 1 32 ? -20.969 0.167 15.547 1 42.94 32 SER B C 1
ATOM 932 O O . SER B 1 32 ? -20.609 -1.01 15.477 1 42.94 32 SER B O 1
ATOM 934 N N . ILE B 1 33 ? -22.203 0.254 15.312 1 43.72 33 ILE B N 1
ATOM 935 C CA . ILE B 1 33 ? -23.031 -0.45 14.328 1 43.72 33 ILE B CA 1
ATOM 936 C C . ILE B 1 33 ? -22.125 -1.104 13.281 1 43.72 33 ILE B C 1
ATOM 938 O O . ILE B 1 33 ? -20.922 -0.873 13.258 1 43.72 33 ILE B O 1
ATOM 942 N N . SER B 1 34 ? -22.516 -1.113 11.961 1 46.5 34 SER B N 1
ATOM 943 C CA . SER B 1 34 ? -21.891 -1.626 10.742 1 46.5 34 SER B CA 1
ATOM 944 C C . SER B 1 34 ? -20.438 -1.188 10.648 1 46.5 34 SER B C 1
ATOM 946 O O . SER B 1 34 ? -20.141 0.01 10.641 1 46.5 34 SER B O 1
ATOM 948 N N . GLY B 1 35 ? -19.453 -1.563 11.461 1 51.94 35 GLY B N 1
ATOM 949 C CA . GLY B 1 35 ? -18.031 -1.307 11.562 1 51.94 35 GLY B CA 1
ATOM 950 C C . GLY B 1 35 ? -17.406 -0.87 10.25 1 51.94 35 GLY B C 1
ATOM 951 O O . GLY B 1 35 ? -16.688 -1.64 9.609 1 51.94 35 GLY B O 1
ATOM 952 N N . SER B 1 36 ? -18.062 -0.072 9.508 1 66.19 36 SER B N 1
ATOM 953 C CA . SER B 1 36 ? -17.594 0.465 8.234 1 66.19 36 SER B CA 1
ATOM 954 C C . SER B 1 36 ? -16.312 1.265 8.406 1 66.19 36 SER B C 1
ATOM 956 O O . SER B 1 36 ? -16.188 2.055 9.344 1 66.19 36 SER B O 1
ATOM 958 N N . TRP B 1 37 ? -15.234 0.822 7.887 1 78.69 37 TRP B N 1
ATOM 959 C CA . TRP B 1 37 ? -14.008 1.618 7.832 1 78.69 37 TRP B CA 1
ATOM 960 C C . TRP B 1 37 ? -14.312 3.045 7.383 1 78.69 37 TRP B C 1
ATOM 962 O O . TRP B 1 37 ? -15.305 3.291 6.699 1 78.69 37 TRP B O 1
ATOM 972 N N . ASN B 1 38 ? -13.555 4.059 8.102 1 85.19 38 ASN B N 1
ATOM 973 C CA . ASN B 1 38 ? -13.641 5.43 7.609 1 85.19 38 ASN B CA 1
ATOM 974 C C . ASN B 1 38 ? -13.133 5.547 6.176 1 85.19 38 ASN B C 1
ATOM 976 O O . ASN B 1 38 ? -11.961 5.277 5.906 1 85.19 38 ASN B O 1
ATOM 980 N N . ASP B 1 39 ? -14.023 6.012 5.391 1 91.62 39 ASP B N 1
ATOM 981 C CA . ASP B 1 39 ? -13.68 6.023 3.973 1 91.62 39 ASP B CA 1
ATOM 982 C C . ASP B 1 39 ? -13.172 7.398 3.547 1 91.62 39 ASP B C 1
ATOM 984 O O . ASP B 1 39 ? -12.773 7.59 2.395 1 91.62 39 ASP B O 1
ATOM 988 N N . GLU B 1 40 ? -13.109 8.375 4.523 1 96.25 40 GLU B N 1
ATOM 989 C CA . GLU B 1 40 ? -12.672 9.719 4.145 1 96.25 40 GLU B CA 1
ATOM 990 C C . GLU B 1 40 ? -11.227 9.961 4.562 1 96.25 40 GLU B C 1
ATOM 992 O O . GLU B 1 40 ? -10.797 9.523 5.629 1 96.25 40 GLU B O 1
ATOM 997 N N . CYS B 1 41 ? -10.547 10.719 3.703 1 97.19 41 CYS B N 1
ATOM 998 C CA . CYS B 1 41 ? -9.188 11.164 3.996 1 97.19 41 CYS B CA 1
ATOM 999 C C . CYS B 1 41 ? -9.133 11.93 5.312 1 97.19 41 CYS B C 1
ATOM 1001 O O . CYS B 1 41 ? -9.922 12.852 5.531 1 97.19 41 CYS B O 1
ATOM 1003 N N . THR B 1 42 ? -8.195 11.68 6.207 1 97.06 42 THR B N 1
ATOM 1004 C CA . THR B 1 42 ? -8.125 12.273 7.539 1 97.06 42 THR B CA 1
ATOM 1005 C C . THR B 1 42 ? -7.539 13.68 7.48 1 97.06 42 THR B C 1
ATOM 1007 O O . THR B 1 42 ? -7.512 14.383 8.492 1 97.06 42 THR B O 1
ATOM 1010 N N . ILE B 1 43 ? -7.07 14.117 6.352 1 97.56 43 ILE B N 1
ATOM 1011 C CA . ILE B 1 43 ? -6.469 15.445 6.211 1 97.56 43 ILE B CA 1
ATOM 1012 C C . ILE B 1 43 ? -7.473 16.406 5.574 1 97.56 43 ILE B C 1
ATOM 1014 O O . ILE B 1 43 ? -7.785 17.453 6.141 1 97.56 43 ILE B O 1
ATOM 1018 N N . CYS B 1 44 ? -8 15.984 4.391 1 97.81 44 CYS B N 1
ATOM 1019 C CA . CYS B 1 44 ? -8.844 16.938 3.672 1 97.81 44 CYS B CA 1
ATOM 1020 C C . CYS B 1 44 ? -10.32 16.719 4.004 1 97.81 44 CYS B C 1
ATOM 1022 O O . CYS B 1 44 ? -11.148 17.594 3.795 1 97.81 44 CYS B O 1
ATOM 1024 N N . TYR B 1 45 ? -10.758 15.555 4.414 1 97 45 TYR B N 1
ATOM 1025 C CA . TYR B 1 45 ? -12.117 15.141 4.738 1 97 45 TYR B CA 1
ATOM 1026 C C . TYR B 1 45 ? -13.047 15.328 3.543 1 97 45 TYR B C 1
ATOM 1028 O O . TYR B 1 45 ? -14.258 15.5 3.709 1 97 45 TYR B O 1
ATOM 1036 N N . GLU B 1 46 ? -12.445 15.234 2.428 1 98.25 46 GLU B N 1
ATOM 1037 C CA . GLU B 1 46 ? -13.188 15.453 1.188 1 98.25 46 GLU B CA 1
ATOM 1038 C C . GLU B 1 46 ? -13.086 14.242 0.266 1 98.25 46 GLU B C 1
ATOM 1040 O O . GLU B 1 46 ? -14.086 13.82 -0.316 1 98.25 46 GLU B O 1
ATOM 1045 N N . ASN B 1 47 ? -11.906 13.758 0.141 1 98.06 47 ASN B N 1
ATOM 1046 C CA . ASN B 1 47 ? -11.664 12.641 -0.764 1 98.06 47 ASN B CA 1
ATOM 1047 C C . ASN B 1 47 ? -11.688 11.305 -0.024 1 98.06 47 ASN B C 1
ATOM 1049 O O . ASN B 1 47 ? -11.477 11.258 1.189 1 98.06 47 ASN B O 1
ATOM 1053 N N . MET B 1 48 ? -11.953 10.148 -0.778 1 96.19 48 MET B N 1
ATOM 1054 C CA . MET B 1 48 ? -11.891 8.797 -0.235 1 96.19 48 MET B CA 1
ATOM 1055 C C . MET B 1 48 ? -10.438 8.383 0.021 1 96.19 48 MET B C 1
ATOM 1057 O O . MET B 1 48 ? -9.539 8.805 -0.705 1 96.19 48 MET B O 1
ATOM 1061 N N . VAL B 1 49 ? -10.242 7.547 1.051 1 97.88 49 VAL B N 1
ATOM 1062 C CA . VAL B 1 49 ? -8.953 6.93 1.317 1 97.88 49 VAL B CA 1
ATOM 1063 C C . VAL B 1 49 ? -8.562 6.023 0.153 1 97.88 49 VAL B C 1
ATOM 1065 O O . VAL B 1 49 ? -9.32 5.125 -0.223 1 97.88 49 VAL B O 1
ATOM 1068 N N . ASP B 1 50 ? -7.293 6.277 -0.482 1 97.12 50 ASP B N 1
ATOM 1069 C CA . ASP B 1 50 ? -6.844 5.457 -1.604 1 97.12 50 ASP B CA 1
ATOM 1070 C C . ASP B 1 50 ? -5.32 5.32 -1.606 1 97.12 50 ASP B C 1
ATOM 1072 O O . ASP B 1 50 ? -4.715 5.102 -2.656 1 97.12 50 ASP B O 1
ATOM 1076 N N . THR B 1 51 ? -4.727 5.492 -0.452 1 97.12 51 THR B N 1
ATOM 1077 C CA . THR B 1 51 ? -3.271 5.52 -0.341 1 97.12 51 THR B CA 1
ATOM 1078 C C . THR B 1 51 ? -2.805 4.684 0.848 1 97.12 51 THR B C 1
ATOM 1080 O O . THR B 1 51 ? -3.4 4.742 1.925 1 97.12 51 THR B O 1
ATOM 1083 N N . VAL B 1 52 ? -1.761 3.92 0.613 1 97.75 52 VAL B N 1
ATOM 1084 C CA . VAL B 1 52 ? -1.101 3.182 1.685 1 97.75 52 VAL B CA 1
ATOM 1085 C C . VAL B 1 52 ? 0.232 3.846 2.025 1 97.75 52 VAL B C 1
ATOM 1087 O O . VAL B 1 52 ? 0.979 4.25 1.13 1 97.75 52 VAL B O 1
ATOM 1090 N N . ILE B 1 53 ? 0.486 3.91 3.293 1 96.62 53 ILE B N 1
ATOM 1091 C CA . ILE B 1 53 ? 1.752 4.473 3.748 1 96.62 53 ILE B CA 1
ATOM 1092 C C . ILE B 1 53 ? 2.803 3.369 3.844 1 96.62 53 ILE B C 1
ATOM 1094 O O . ILE B 1 53 ? 2.592 2.357 4.516 1 96.62 53 ILE B O 1
ATOM 1098 N N . TYR B 1 54 ? 3.854 3.643 3.121 1 95.94 54 TYR B N 1
ATOM 1099 C CA . TYR B 1 54 ? 5.016 2.764 3.225 1 95.94 54 TYR B CA 1
ATOM 1100 C C . TYR B 1 54 ? 5.945 3.219 4.344 1 95.94 54 TYR B C 1
ATOM 1102 O O . TYR B 1 54 ? 6.355 4.379 4.387 1 95.94 54 TYR B O 1
ATOM 1110 N N . SER B 1 55 ? 6.246 2.318 5.301 1 95.25 55 SER B N 1
ATOM 1111 C CA . SER B 1 55 ? 6.094 0.875 5.145 1 95.25 55 SER B CA 1
ATOM 1112 C C . SER B 1 55 ? 5.082 0.312 6.137 1 95.25 55 SER B C 1
ATOM 1114 O O . SER B 1 55 ? 4.859 -0.899 6.184 1 95.25 55 SER B O 1
ATOM 1116 N N . CYS B 1 56 ? 4.367 1.262 6.828 1 94.5 56 CYS B N 1
ATOM 1117 C CA . CYS B 1 56 ? 3.604 0.738 7.953 1 94.5 56 CYS B CA 1
ATOM 1118 C C . CYS B 1 56 ? 2.303 0.102 7.477 1 94.5 56 CYS B C 1
ATOM 1120 O O . CYS B 1 56 ? 1.685 -0.675 8.211 1 94.5 56 CYS B O 1
ATOM 1122 N N . GLY 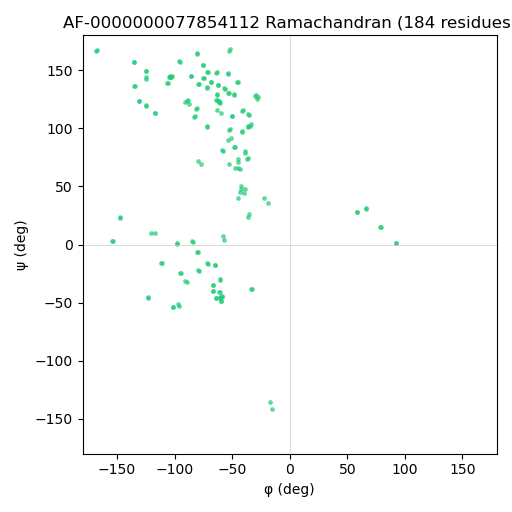B 1 57 ? 1.838 0.453 6.363 1 97.31 57 GLY B N 1
ATOM 1123 C CA . GLY B 1 57 ? 0.682 -0.216 5.785 1 97.31 57 GLY B CA 1
ATOM 1124 C C . GLY B 1 57 ? -0.633 0.448 6.152 1 97.31 57 GLY B C 1
ATOM 1125 O O . GLY B 1 57 ? -1.694 0.035 5.68 1 97.31 57 GLY B O 1
ATOM 1126 N N . HIS B 1 58 ? -0.649 1.539 6.91 1 96.75 58 HIS B N 1
ATOM 1127 C CA . HIS B 1 58 ? -1.901 2.188 7.277 1 96.75 58 HIS B CA 1
ATOM 1128 C C . HIS B 1 58 ? -2.494 2.955 6.102 1 96.75 58 HIS B C 1
ATOM 1130 O O . HIS B 1 58 ? -1.762 3.574 5.328 1 96.75 58 HIS B O 1
ATOM 1136 N N . MET B 1 59 ? -3.824 2.869 6.086 1 96.94 59 MET B N 1
ATOM 1137 C CA . MET B 1 59 ? -4.617 3.58 5.086 1 96.94 59 MET B CA 1
ATOM 1138 C C . MET B 1 59 ? -5.523 4.613 5.746 1 96.94 59 MET B C 1
ATOM 1140 O O . MET B 1 59 ? -6.445 4.254 6.48 1 96.94 59 MET B O 1
ATOM 1144 N N . CYS B 1 60 ? -5.211 5.957 5.465 1 96.75 60 CYS B N 1
ATOM 1145 C CA . CYS B 1 60 ? -6.012 7.016 6.066 1 96.75 60 CYS B CA 1
ATOM 1146 C C . CYS B 1 60 ? -5.98 8.273 5.207 1 96.75 60 CYS B C 1
ATOM 1148 O O . CYS B 1 60 ? -6.551 9.305 5.586 1 96.75 60 CYS B O 1
ATOM 1150 N N . LEU B 1 61 ? -5.332 8.203 4.082 1 98.06 61 LEU B N 1
ATOM 1151 C CA . LEU B 1 61 ? -5.117 9.383 3.258 1 98.06 61 LEU B CA 1
ATOM 1152 C C . LEU B 1 61 ? -5.645 9.164 1.845 1 98.06 61 LEU B C 1
ATOM 1154 O O . LEU B 1 61 ? -5.676 8.031 1.357 1 98.06 61 LEU B O 1
ATOM 1158 N N . CYS B 1 62 ? -6.082 10.312 1.26 1 97.88 62 CYS B N 1
ATOM 1159 C CA . CYS B 1 62 ? -6.133 10.297 -0.198 1 97.88 62 CYS B CA 1
ATOM 1160 C C . CYS B 1 62 ? -4.75 10.547 -0.794 1 97.88 62 CYS B C 1
ATOM 1162 O O . CYS B 1 62 ? -3.834 10.969 -0.09 1 97.88 62 CYS B O 1
ATOM 1164 N N . TYR B 1 63 ? -4.645 10.25 -1.999 1 97.88 63 TYR B N 1
ATOM 1165 C CA . TYR B 1 63 ? -3.316 10.305 -2.604 1 97.88 63 TYR B CA 1
ATOM 1166 C C . TYR B 1 63 ? -2.799 11.734 -2.656 1 97.88 63 TYR B C 1
ATOM 1168 O O . TYR B 1 63 ? -1.612 11.984 -2.43 1 97.88 63 TYR B O 1
ATOM 1176 N N . THR B 1 64 ? -3.668 12.672 -2.977 1 98.31 64 THR B N 1
ATOM 1177 C CA . THR B 1 64 ? -3.262 14.07 -3.07 1 98.31 64 THR B CA 1
ATOM 1178 C C . THR B 1 64 ? -2.703 14.562 -1.738 1 98.31 64 THR B C 1
ATOM 1180 O O . THR B 1 64 ? -1.617 15.141 -1.691 1 98.31 64 THR B O 1
ATOM 1183 N N . CYS B 1 65 ? -3.381 14.312 -0.693 1 98.56 65 CYS B N 1
ATOM 1184 C CA . CYS B 1 65 ? -2.896 14.727 0.621 1 98.56 65 CYS B CA 1
ATOM 1185 C C . CYS B 1 65 ? -1.638 13.953 1.001 1 98.56 65 CYS B C 1
ATOM 1187 O O . CYS B 1 65 ? -0.745 14.5 1.653 1 98.56 65 CYS B O 1
ATOM 1189 N N . GLY B 1 66 ? -1.549 12.641 0.591 1 98.5 66 GLY B N 1
ATOM 1190 C CA . GLY B 1 66 ? -0.349 11.852 0.823 1 98.5 66 GLY B CA 1
ATOM 1191 C C . GLY B 1 66 ? 0.892 12.453 0.188 1 98.5 66 GLY B C 1
ATOM 1192 O O . GLY B 1 66 ? 1.953 12.5 0.813 1 98.5 66 GLY B O 1
ATOM 1193 N N . LEU B 1 67 ? 0.666 12.867 -1.014 1 98.56 67 LEU B N 1
ATOM 1194 C CA . LEU B 1 67 ? 1.796 13.477 -1.707 1 98.56 67 LEU B CA 1
ATOM 1195 C C . LEU B 1 67 ? 2.273 14.727 -0.974 1 98.56 67 LEU B C 1
ATOM 1197 O O . LEU B 1 67 ? 3.479 14.945 -0.835 1 98.56 67 LEU B O 1
ATOM 1201 N N . LYS B 1 68 ? 1.357 15.508 -0.491 1 98.31 68 LYS B N 1
ATOM 1202 C CA . LYS B 1 68 ? 1.726 16.703 0.26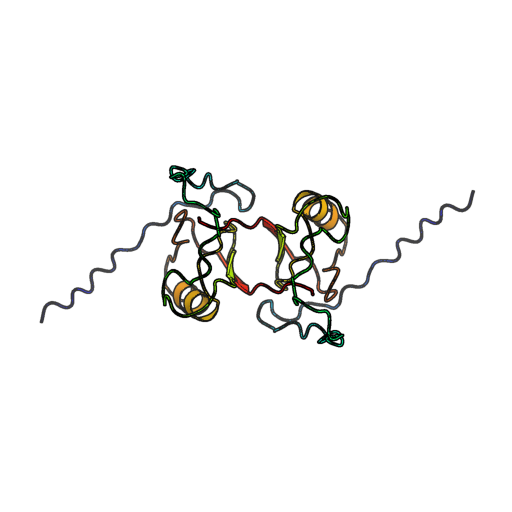2 1 98.31 68 LYS B CA 1
ATOM 1203 C C . LYS B 1 68 ? 2.457 16.344 1.552 1 98.31 68 LYS B C 1
ATOM 1205 O O . LYS B 1 68 ? 3.473 16.953 1.89 1 98.31 68 LYS B O 1
ATOM 1210 N N . LEU B 1 69 ? 1.939 15.414 2.238 1 98.06 69 LEU B N 1
ATOM 1211 C CA . LEU B 1 69 ? 2.527 14.977 3.498 1 98.06 69 LEU B CA 1
ATOM 1212 C C . LEU B 1 69 ? 3.943 14.453 3.283 1 98.06 69 LEU B C 1
ATOM 1214 O O . LEU B 1 69 ? 4.852 14.773 4.051 1 98.06 69 LEU B O 1
ATOM 1218 N N . LYS B 1 70 ? 4.074 13.68 2.297 1 97.19 70 LYS B N 1
ATOM 1219 C CA . LYS B 1 70 ? 5.367 13.055 2.01 1 97.19 70 LYS B CA 1
ATOM 1220 C C . LYS B 1 70 ? 6.434 14.117 1.743 1 97.19 70 LYS B C 1
ATOM 1222 O O . LYS B 1 70 ? 7.617 13.883 1.99 1 97.19 70 LYS B O 1
ATOM 1227 N N . LYS B 1 71 ? 6.043 15.25 1.217 1 97.19 71 LYS B N 1
ATOM 1228 C CA . LYS B 1 71 ? 6.984 16.328 0.906 1 97.19 71 LYS B CA 1
ATOM 1229 C C . LYS B 1 71 ? 7.496 17 2.18 1 97.19 71 LYS B C 1
ATOM 1231 O O . LYS B 1 71 ? 8.508 17.703 2.154 1 97.19 71 LYS B O 1
ATOM 1236 N N . MET B 1 72 ? 6.863 16.812 3.314 1 95.06 72 MET B N 1
ATOM 1237 C CA . MET B 1 72 ? 7.258 17.422 4.586 1 95.06 72 MET B CA 1
ATOM 1238 C C . MET B 1 72 ? 8.422 16.656 5.211 1 95.06 72 MET B C 1
ATOM 1240 O O . MET B 1 72 ? 8.461 15.43 5.152 1 95.06 72 MET B O 1
ATOM 1244 N N . ALA B 1 73 ? 9.375 17.469 5.754 1 92.56 73 ALA B N 1
ATOM 1245 C CA . ALA B 1 73 ? 10.5 16.844 6.453 1 92.56 73 ALA B CA 1
ATOM 1246 C C . ALA B 1 73 ? 10.023 16.062 7.68 1 92.56 73 ALA B C 1
ATOM 1248 O O . ALA B 1 73 ? 9.148 16.531 8.422 1 92.56 73 ALA B O 1
ATOM 1249 N N . ASN B 1 74 ? 10.43 14.766 7.855 1 91.62 74 ASN B N 1
ATOM 1250 C CA . ASN B 1 74 ? 10.195 13.914 9.016 1 91.62 74 ASN B CA 1
ATOM 1251 C C . ASN B 1 74 ? 8.711 13.594 9.188 1 91.62 74 ASN B C 1
ATOM 1253 O O . ASN B 1 74 ? 8.203 13.562 10.312 1 91.62 74 ASN B O 1
ATOM 1257 N N . ALA B 1 75 ? 8.07 13.555 8.039 1 96.06 75 ALA B N 1
ATOM 1258 C CA . ALA B 1 75 ? 6.652 13.203 8.102 1 96.06 75 ALA B CA 1
ATOM 1259 C C . ALA B 1 75 ? 6.461 11.789 8.633 1 96.06 75 ALA B C 1
ATOM 1261 O O . ALA B 1 75 ? 7.305 10.914 8.414 1 96.06 75 ALA B O 1
ATOM 1262 N N . CYS B 1 76 ? 5.332 11.609 9.336 1 95.44 76 CYS B N 1
ATOM 1263 C CA . CYS B 1 76 ? 5.035 10.289 9.883 1 95.44 76 CYS B CA 1
ATOM 1264 C C . CYS B 1 76 ? 3.576 9.914 9.648 1 95.44 76 CYS B C 1
ATOM 1266 O O . CYS B 1 76 ? 2.742 10.789 9.398 1 95.44 76 CYS B O 1
ATOM 1268 N N . CYS B 1 77 ? 3.318 8.641 9.656 1 96.19 77 CYS B N 1
ATOM 1269 C CA . CYS B 1 77 ? 1.959 8.117 9.562 1 96.19 77 CYS B CA 1
ATOM 1270 C C . CYS B 1 77 ? 1.062 8.742 10.625 1 96.19 77 CYS B C 1
ATOM 1272 O O . CYS B 1 77 ? 1.397 8.734 11.812 1 96.19 77 CYS B O 1
ATOM 1274 N N . PRO B 1 78 ? -0.136 9.273 10.305 1 95.56 78 PRO B N 1
ATOM 1275 C CA . PRO B 1 78 ? -1.034 9.867 11.297 1 95.56 78 PRO B CA 1
ATOM 1276 C C . PRO B 1 78 ? -1.544 8.852 12.312 1 95.56 78 PRO B C 1
ATOM 1278 O O . PRO B 1 78 ? -1.983 9.227 13.406 1 95.56 78 PRO B O 1
ATOM 1281 N N . ILE B 1 79 ? -1.426 7.621 11.984 1 93.94 79 ILE B N 1
ATOM 1282 C CA . ILE B 1 79 ? -2.035 6.598 12.828 1 93.94 79 ILE B CA 1
ATOM 1283 C C . ILE B 1 79 ? -0.991 6.031 13.781 1 93.94 79 ILE B C 1
ATOM 1285 O O . ILE B 1 79 ? -1.169 6.082 15 1 93.94 79 ILE B O 1
ATOM 1289 N N . CYS B 1 80 ? 0.149 5.598 13.328 1 92.62 80 CYS B N 1
ATOM 1290 C CA . CYS B 1 80 ? 1.082 4.855 14.172 1 92.62 80 CYS B CA 1
ATOM 1291 C C . CYS B 1 80 ? 2.342 5.672 14.438 1 92.62 80 CYS B C 1
ATOM 1293 O O . CYS B 1 80 ? 3.205 5.254 15.211 1 92.62 80 CYS B O 1
ATOM 1295 N N . ARG B 1 81 ? 2.588 6.699 13.695 1 94.25 81 ARG B N 1
ATOM 1296 C CA . ARG B 1 81 ? 3.65 7.68 13.898 1 94.25 81 ARG B CA 1
ATOM 1297 C C . ARG B 1 81 ? 4.992 7.137 13.414 1 94.25 81 ARG B C 1
ATOM 1299 O O . ARG B 1 81 ? 6.047 7.641 13.812 1 94.25 81 ARG B O 1
ATOM 1306 N N . ARG B 1 82 ? 5.012 6.086 12.656 1 93.88 82 ARG B N 1
ATOM 1307 C CA . ARG B 1 82 ? 6.254 5.66 12.023 1 93.88 82 ARG B CA 1
ATOM 1308 C C . ARG B 1 82 ? 6.605 6.562 10.844 1 93.88 82 ARG B C 1
ATOM 1310 O O . ARG B 1 82 ? 5.719 7.113 10.188 1 93.88 82 ARG B O 1
ATOM 1317 N N . ALA B 1 83 ? 7.945 6.559 10.609 1 94.12 83 ALA B N 1
ATOM 1318 C CA . ALA B 1 83 ? 8.422 7.391 9.508 1 94.12 83 ALA B CA 1
ATOM 1319 C C . ALA B 1 83 ? 7.844 6.922 8.172 1 94.12 83 ALA B C 1
ATOM 1321 O O . ALA B 1 83 ? 7.777 5.719 7.91 1 94.12 83 ALA B O 1
ATOM 1322 N N . ILE B 1 84 ? 7.406 7.926 7.332 1 96.25 84 ILE B N 1
ATOM 1323 C CA . ILE B 1 84 ? 6.918 7.641 5.988 1 96.25 84 ILE B CA 1
ATOM 1324 C C . ILE B 1 84 ? 8.102 7.465 5.035 1 96.25 84 ILE B C 1
ATOM 1326 O O . ILE B 1 84 ? 8.852 8.414 4.793 1 96.25 84 ILE B O 1
ATOM 1330 N N . LYS B 1 85 ? 8.18 6.238 4.492 1 96.06 85 LYS B N 1
ATOM 1331 C CA . LYS B 1 85 ? 9.227 5.977 3.506 1 96.06 85 LYS B CA 1
ATOM 1332 C C . LYS B 1 85 ? 8.734 6.27 2.092 1 96.06 85 LYS B C 1
ATOM 1334 O O . LYS B 1 85 ? 9.516 6.648 1.22 1 96.06 85 LYS B O 1
ATOM 1339 N N . ASP B 1 86 ? 7.453 6.07 1.862 1 96.56 86 ASP B N 1
ATOM 1340 C CA . ASP B 1 86 ? 6.773 6.297 0.591 1 96.56 86 ASP B CA 1
ATOM 1341 C C . ASP B 1 86 ? 5.258 6.246 0.763 1 96.56 86 ASP B C 1
ATOM 1343 O O . ASP B 1 86 ? 4.762 5.879 1.829 1 96.56 86 ASP B O 1
ATOM 1347 N N . ILE B 1 87 ? 4.605 6.707 -0.247 1 98.25 87 ILE B N 1
ATOM 1348 C CA . ILE B 1 87 ? 3.158 6.52 -0.306 1 98.25 87 ILE B CA 1
ATOM 1349 C C . ILE B 1 87 ? 2.781 5.82 -1.61 1 98.25 87 ILE B C 1
ATOM 1351 O O . ILE B 1 87 ? 3.393 6.066 -2.652 1 98.25 87 ILE B O 1
ATOM 1355 N N . ILE B 1 88 ? 1.801 4.938 -1.507 1 97.62 88 ILE B N 1
ATOM 1356 C CA . ILE B 1 88 ? 1.421 4.137 -2.664 1 97.62 88 ILE B CA 1
ATOM 1357 C C . ILE B 1 88 ? -0.069 4.312 -2.947 1 97.62 88 ILE B C 1
ATOM 1359 O O . ILE B 1 88 ? -0.909 4.012 -2.096 1 97.62 88 ILE B O 1
ATOM 1363 N N . LYS B 1 89 ? -0.401 4.809 -4.148 1 98.25 89 LYS B N 1
ATOM 1364 C CA . LYS B 1 89 ? -1.806 4.805 -4.547 1 98.25 89 LYS B CA 1
ATOM 1365 C C . LYS B 1 89 ? -2.303 3.381 -4.789 1 98.25 89 LYS B C 1
ATOM 1367 O O . LYS B 1 89 ? -1.608 2.57 -5.402 1 98.25 89 LYS B O 1
ATOM 1372 N N . THR B 1 90 ? -3.514 3.146 -4.352 1 96.81 90 THR B N 1
ATOM 1373 C CA . THR B 1 90 ? -4.02 1.783 -4.445 1 96.81 90 THR B CA 1
ATOM 1374 C C . THR B 1 90 ? -5.012 1.653 -5.598 1 96.81 90 THR B C 1
ATOM 1376 O O . THR B 1 90 ? -5.801 2.566 -5.848 1 96.81 90 THR B O 1
ATOM 1379 N N . TYR B 1 91 ? -4.934 0.434 -6.25 1 92.81 91 TYR B N 1
ATOM 1380 C CA . TYR B 1 91 ? -5.836 0.085 -7.34 1 92.81 91 TYR B CA 1
ATOM 1381 C C . TYR B 1 91 ? -6.445 -1.295 -7.125 1 92.81 91 TYR B C 1
ATOM 1383 O O . TYR B 1 91 ? -5.723 -2.291 -7.035 1 92.81 91 TYR B O 1
ATOM 1391 N N . ARG B 1 92 ? -7.863 -1.364 -7.105 1 90.75 92 ARG B N 1
ATOM 1392 C CA . ARG B 1 92 ? -8.57 -2.637 -6.973 1 90.75 92 ARG B CA 1
ATOM 1393 C C . ARG B 1 92 ? -9.148 -3.084 -8.312 1 90.75 92 ARG B C 1
ATOM 1395 O O . ARG B 1 92 ? -9.492 -2.252 -9.156 1 90.75 92 ARG B O 1
ATOM 1402 N N . SER B 1 93 ? -9.094 -4.406 -8.43 1 81.69 93 SER B N 1
ATOM 1403 C CA . SER B 1 93 ? -9.703 -4.93 -9.648 1 81.69 93 SER B CA 1
ATOM 1404 C C . SER B 1 93 ? -11.203 -5.148 -9.477 1 81.69 93 SER B C 1
ATOM 1406 O O . SER B 1 93 ? -11.672 -5.406 -8.367 1 81.69 93 SER B O 1
ATOM 1408 N N . THR B 1 94 ? -11.992 -4.934 -10.492 1 75.31 94 THR B N 1
ATOM 1409 C CA . THR B 1 94 ? -13.422 -5.242 -10.508 1 75.31 94 THR B CA 1
ATOM 1410 C C . THR B 1 94 ? -13.672 -6.602 -11.156 1 75.31 94 THR B C 1
ATOM 1412 O O . THR B 1 94 ? -12.906 -7.039 -12.016 1 75.31 94 THR B O 1
#

Foldseek 3Di:
DPPPPPPPLLAFDEDDDLPPQLPQPPPPVPVPDPPDPDQAAPPPRPHGFFKAFPRVGDIRHDPVVQVVQLVDPQRADPGRRYGGPDMDGHDDDD/DPPCPVPPLLAFDEDDDLPPQLPQPPPPPPVPDPPDPDQAAPPPRPHGFFKAFPRVGDIRHDPVVQVVQLVDPQRADPRRRYGGPDMDGHDDDD

pLDDT: mean 78.02, std 23.29, range [30.56, 98.56]

Secondary structure (DSSP, 8-state):
-----------PBP---TTS------------SS-----B-TTTSSSBP-EEEETT-EE-B-HHHHHHHHHSTT-B-TTT-BBP-EEEE-EE--/-----------PBP---TTS------------SS-----B-TTTSSSBP-EEEETT-EE-B-HHHHHHHHHSTT-B-TTT-BBP-EEEE-EE--

Radius of gyration: 18.78 Å; Cα contacts (8 Å, |Δi|>4): 342; chains: 2; bounding box: 37×79×42 Å

Organism: Podarcis muralis (NCBI:txid64176)

Sequence (188 aa):
MTTYKKSDSISCIAGTAPNSPVSMPESPLSPSISGSWNDECTICYENMVDTVIYSCGHMCLCYTCGLKLKKMANACCPICRRAIKDIIKTYRSTMTTYKKSDSISCIAGTAPNSPVSMPESPLSPSISGSWNDECTICYENMVDTVIYSCGHMCLCYTCGLKLKKMANACCPICRRAIKDIIKTYRST

InterPro domains:
  IPR001841 Zinc finger, RING-type [PS50089] (41-81)
  IPR013083 Zinc finger, RING/FYVE/PHD-type [G3DSA:3.30.40.10] (31-92)
  IPR037962 Neuralized [PTHR12429] (25-93)